Protein AF-A0A940N7S4-F1 (afdb_monomer_lite)

Sequence (343 aa):
MDQPSLMKPHPAHSGKSASLQTRTPAFDSDPTPDSLCDSPTVKKWLDVNRSGQVTHAEAVGALDIEAVRQRMAHAVCKFPTEWSKAGLEARYNWLKSPHEALTNPLSDPDFNRLMDHARDLAFWEDIHDADLPPANECWHFPPTTFIRQFRTCAWFSASEFKQFLPREVLREGPHHAVYYENVDWTVPRRSLIAAHGPSLNKMLRKYSVNSPRRVATFFGNAMQETIWLSVLHENNPNMWYYPWDGRGFLQLTHPENYLGYWDFKGIGNQISQEIRNRVLHAHAMANSHRPQAQQYNSDSVNEATPIMIQWRSHVGDHDISLDLVAPSDSAGFYWSKMGSQLR

Secondary structure (DSSP, 8-state):
------PPPPP--------------EE-----SSSS---HHHHHHH-TT--S---HHHHHHHTTSHHHHHHHTT-EEE---TT-STTHHHHHGGGGS-BTTBSSPPPHHHHHHHHHHHHHH--GGG---TTPPPGGG-EE--HHHHHHHHHHT-PPPHHHHHHHS-SEEEEE-GGG-EEEEE----HHHHHHHHHHHHHHHHHHHHTT--SHHHHHHHHHHHHHHTTTTT-SB---TTSTTTTS--BTTTTB-SHHHHHHHHHHTT-GGGS-HHHHHHHHHHHHHHHHTGGGTHHHHSHHHHT--HHHHHHHHTTSSTTTTT-SSHHHHHHHHHHHHHHTT--

Structure (mmCIF, N/CA/C/O backbone):
data_AF-A0A940N7S4-F1
#
_entry.id   AF-A0A940N7S4-F1
#
loop_
_atom_site.group_PDB
_atom_site.id
_atom_site.type_symbol
_atom_site.label_atom_id
_atom_site.label_alt_id
_atom_site.label_comp_id
_atom_site.label_asym_id
_atom_site.label_entity_id
_atom_site.label_seq_id
_atom_site.pdbx_PDB_ins_code
_atom_site.Cartn_x
_atom_site.Cartn_y
_atom_site.Cartn_z
_atom_site.occupancy
_atom_site.B_iso_or_equiv
_atom_site.auth_seq_id
_atom_site.auth_comp_id
_atom_site.auth_asym_id
_atom_site.auth_atom_id
_atom_site.pdbx_PDB_model_num
ATOM 1 N N . MET A 1 1 ? 28.334 52.273 -11.364 1.00 35.78 1 MET A N 1
ATOM 2 C CA . MET A 1 1 ? 28.743 50.940 -11.872 1.00 35.78 1 MET A CA 1
ATOM 3 C C . MET A 1 1 ? 29.029 50.134 -10.630 1.00 35.78 1 MET A C 1
ATOM 5 O O . MET A 1 1 ? 30.156 50.086 -10.159 1.00 35.78 1 MET A O 1
ATOM 9 N N . ASP A 1 2 ? 27.945 49.652 -10.037 1.00 27.34 2 ASP A N 1
ATOM 10 C CA . ASP A 1 2 ? 27.912 49.123 -8.682 1.00 27.34 2 ASP A CA 1
ATOM 11 C C . ASP A 1 2 ? 27.742 47.614 -8.747 1.00 27.34 2 ASP A C 1
ATOM 13 O O . ASP A 1 2 ? 26.816 47.099 -9.375 1.00 27.34 2 ASP A O 1
ATOM 17 N N . GLN A 1 3 ? 28.682 46.913 -8.121 1.00 25.94 3 GLN A N 1
ATOM 18 C CA . GLN A 1 3 ? 28.599 45.482 -7.882 1.00 25.94 3 GLN A CA 1
ATOM 19 C C . GLN A 1 3 ? 27.481 45.198 -6.868 1.00 25.94 3 GLN A C 1
ATOM 21 O O . GLN A 1 3 ? 27.487 45.794 -5.788 1.00 25.94 3 GLN A O 1
ATOM 26 N N . PRO A 1 4 ? 26.559 44.258 -7.133 1.00 27.81 4 PRO A N 1
ATOM 27 C CA . PRO A 1 4 ? 25.672 43.768 -6.098 1.00 27.81 4 PRO A CA 1
ATOM 28 C C . PRO A 1 4 ? 26.383 42.727 -5.222 1.00 27.81 4 PRO A C 1
ATOM 30 O O . PRO A 1 4 ? 26.841 41.680 -5.676 1.00 27.81 4 PRO A O 1
ATOM 33 N N . SER A 1 5 ? 26.435 43.083 -3.944 1.00 27.14 5 SER A N 1
ATOM 34 C CA . SER A 1 5 ? 26.762 42.310 -2.747 1.00 27.14 5 SER A CA 1
ATOM 35 C C . SER A 1 5 ? 26.303 40.841 -2.757 1.00 27.14 5 SER A C 1
ATOM 37 O O . SER A 1 5 ? 25.130 40.535 -2.974 1.00 27.14 5 SER A O 1
ATOM 39 N N . LEU A 1 6 ? 27.235 39.942 -2.417 1.00 26.59 6 LEU A N 1
ATOM 40 C CA . LEU A 1 6 ? 26.973 38.558 -2.022 1.00 26.59 6 LEU A CA 1
ATOM 41 C C . LEU A 1 6 ? 26.141 38.517 -0.728 1.00 26.59 6 LEU A C 1
ATOM 43 O O . LEU A 1 6 ? 26.655 38.742 0.371 1.00 26.59 6 LEU A O 1
ATOM 47 N N . MET A 1 7 ? 24.864 38.153 -0.849 1.00 25.08 7 MET A N 1
ATOM 48 C CA . MET A 1 7 ? 24.046 37.730 0.287 1.00 25.08 7 MET A CA 1
ATOM 49 C C . MET A 1 7 ? 24.550 36.377 0.805 1.00 25.08 7 MET A C 1
ATOM 51 O O . MET A 1 7 ? 24.525 35.367 0.102 1.00 25.08 7 MET A O 1
ATOM 55 N N . LYS A 1 8 ? 25.016 36.364 2.057 1.00 27.31 8 LYS A N 1
ATOM 56 C CA . LYS A 1 8 ? 25.333 35.143 2.805 1.00 27.31 8 LYS A CA 1
ATOM 57 C C . LYS A 1 8 ? 24.052 34.322 3.025 1.00 27.31 8 LYS A C 1
ATOM 59 O O . LYS A 1 8 ? 23.014 34.912 3.326 1.00 27.31 8 LYS A O 1
ATOM 64 N N . PRO A 1 9 ? 24.105 32.983 2.934 1.00 25.27 9 PRO A N 1
ATOM 65 C CA . PRO A 1 9 ? 22.950 32.140 3.208 1.00 25.27 9 PRO A CA 1
ATOM 66 C C . PRO A 1 9 ? 22.555 32.230 4.688 1.00 25.27 9 PRO A C 1
ATOM 68 O O . PRO A 1 9 ? 23.377 32.026 5.583 1.00 25.27 9 PRO A O 1
ATOM 71 N N . HIS A 1 10 ? 21.280 32.536 4.935 1.00 27.34 10 HIS A N 1
ATOM 72 C CA . HIS A 1 10 ? 20.652 32.387 6.245 1.00 27.34 10 HIS A CA 1
ATOM 73 C C . HIS A 1 10 ? 20.686 30.910 6.677 1.00 27.34 10 HIS A C 1
ATOM 75 O O . HIS A 1 10 ? 20.476 30.028 5.840 1.00 27.34 10 HIS A O 1
ATOM 81 N N . PRO A 1 11 ? 20.920 30.610 7.968 1.00 25.72 11 PRO A N 1
ATOM 82 C CA . PRO A 1 11 ? 20.894 29.242 8.455 1.00 25.72 11 PRO A CA 1
ATOM 83 C C . PRO A 1 11 ? 19.479 28.684 8.300 1.00 25.72 11 PRO A C 1
ATOM 85 O O . PRO A 1 11 ? 18.509 29.259 8.795 1.00 25.72 11 PRO A O 1
ATOM 88 N N . ALA A 1 12 ? 19.375 27.559 7.596 1.00 26.25 12 ALA A N 1
ATOM 89 C CA . ALA A 1 12 ? 18.154 26.782 7.513 1.00 26.25 12 ALA A CA 1
ATOM 90 C C . ALA A 1 12 ? 17.693 26.449 8.937 1.00 26.25 12 ALA A C 1
ATOM 92 O O . ALA A 1 12 ? 18.374 25.733 9.674 1.00 26.25 12 ALA A O 1
ATOM 93 N N . HIS A 1 13 ? 16.538 26.989 9.328 1.00 25.88 13 HIS A N 1
ATOM 94 C CA . HIS A 1 13 ? 15.830 26.524 10.506 1.00 25.88 13 HIS A CA 1
ATOM 95 C C . HIS A 1 13 ? 15.609 25.022 10.345 1.00 25.88 13 HIS A C 1
ATOM 97 O O . HIS A 1 13 ? 14.901 24.574 9.443 1.00 25.88 13 HIS A O 1
ATOM 103 N N . SER A 1 14 ? 16.250 24.246 11.217 1.00 27.64 14 SER A N 1
ATOM 104 C CA . SER A 1 14 ? 15.975 22.831 11.375 1.00 27.64 14 SER A CA 1
ATOM 105 C C . SER A 1 14 ? 14.518 22.697 11.801 1.00 27.64 14 SER A C 1
ATOM 107 O O . SER A 1 14 ? 14.148 22.900 12.959 1.00 27.64 14 SER A O 1
ATOM 109 N N . GLY A 1 15 ? 13.661 22.391 10.829 1.00 26.73 15 GLY A N 1
ATOM 110 C CA . GLY A 1 15 ? 12.334 21.875 11.090 1.00 26.73 15 GLY A CA 1
ATOM 111 C C . GLY A 1 15 ? 12.514 20.586 11.872 1.00 26.73 15 GLY A C 1
ATOM 112 O O . GLY A 1 15 ? 12.768 19.532 11.295 1.00 26.73 15 GLY A O 1
ATOM 113 N N . LYS A 1 16 ? 12.444 20.683 13.202 1.00 25.28 16 LYS A N 1
ATOM 114 C CA . LYS A 1 16 ? 12.247 19.532 14.070 1.00 25.28 16 LYS A CA 1
ATOM 115 C C . LYS A 1 16 ? 10.972 18.868 13.573 1.00 25.28 16 LYS A C 1
ATOM 117 O O . LYS A 1 16 ? 9.875 19.353 13.836 1.00 25.28 16 LYS A O 1
ATOM 122 N N . SER A 1 17 ? 11.131 17.783 12.824 1.00 26.08 17 SER A N 1
ATOM 123 C CA . SER A 1 17 ? 10.079 16.803 12.629 1.00 26.08 17 SER A CA 1
ATOM 124 C C . SER A 1 17 ? 9.713 16.324 14.026 1.00 26.08 17 SER A C 1
ATOM 126 O O . SER A 1 17 ? 10.405 15.491 14.610 1.00 26.08 17 SER A O 1
ATOM 128 N N . ALA A 1 18 ? 8.684 16.932 14.609 1.00 26.11 18 ALA A N 1
ATOM 129 C CA . ALA A 1 18 ? 8.059 16.427 15.807 1.00 26.11 18 ALA A CA 1
ATOM 130 C C . ALA A 1 18 ? 7.424 15.099 15.404 1.00 26.11 18 ALA A C 1
ATOM 132 O O . ALA A 1 18 ? 6.288 15.048 14.937 1.00 26.11 18 ALA A O 1
ATOM 133 N N . SER A 1 19 ? 8.179 14.009 15.549 1.00 28.06 19 SER A N 1
ATOM 134 C CA . SER A 1 19 ? 7.564 12.708 15.716 1.00 28.06 19 SER A CA 1
ATOM 135 C C . SER A 1 19 ? 6.759 12.808 17.007 1.00 28.06 19 SER A C 1
ATOM 137 O O . SER A 1 19 ? 7.282 12.597 18.102 1.00 28.06 19 SER A O 1
ATOM 139 N N . LEU A 1 20 ? 5.484 13.174 16.895 1.00 29.69 20 LEU A N 1
ATOM 140 C CA . LEU A 1 20 ? 4.497 12.829 17.901 1.00 29.69 20 LEU A CA 1
ATOM 141 C C . LEU A 1 20 ? 4.387 11.301 17.872 1.00 29.69 20 LEU A C 1
ATOM 143 O O . LEU A 1 20 ? 3.447 10.732 17.328 1.00 29.69 20 LEU A O 1
ATOM 147 N N . GLN A 1 21 ? 5.365 10.627 18.484 1.00 33.31 21 GLN A N 1
ATOM 148 C CA . GLN A 1 21 ? 5.107 9.382 19.189 1.00 33.31 21 GLN A CA 1
ATOM 149 C C . GLN A 1 21 ? 4.178 9.751 20.346 1.00 33.31 21 GLN A C 1
ATOM 151 O O . GLN A 1 21 ? 4.584 9.866 21.500 1.00 33.31 21 GLN A O 1
ATOM 156 N N . THR A 1 22 ? 2.912 10.003 20.023 1.00 38.84 22 THR A N 1
ATOM 157 C CA . THR A 1 22 ? 1.844 9.864 20.996 1.00 38.84 22 THR A CA 1
ATOM 158 C C . THR A 1 22 ? 1.824 8.379 21.312 1.00 38.84 22 THR A C 1
ATOM 160 O O . THR A 1 22 ? 1.273 7.578 20.565 1.00 38.84 22 THR A O 1
ATOM 163 N N . ARG A 1 23 ? 2.548 7.975 22.364 1.00 48.66 23 ARG A N 1
ATOM 164 C CA . ARG A 1 23 ? 2.356 6.647 22.944 1.00 48.66 23 ARG A CA 1
ATOM 165 C C . ARG A 1 23 ? 0.870 6.545 23.234 1.00 48.66 23 ARG A C 1
ATOM 167 O O . ARG A 1 23 ? 0.366 7.345 24.023 1.00 48.66 23 ARG A O 1
ATOM 174 N N . THR A 1 24 ? 0.190 5.624 22.561 1.00 57.00 24 THR A N 1
ATOM 175 C CA . THR A 1 24 ? -1.191 5.295 22.879 1.00 57.00 24 THR A CA 1
ATOM 176 C C . THR A 1 24 ? -1.223 4.917 24.360 1.00 57.00 24 THR A C 1
ATOM 178 O O . THR A 1 24 ? -0.498 4.005 24.764 1.00 57.00 24 THR A O 1
ATOM 181 N N . PRO A 1 25 ? -1.936 5.676 25.197 1.00 70.00 25 PRO A N 1
ATOM 182 C CA . PRO A 1 25 ? -1.933 5.446 26.629 1.00 70.00 25 PRO A CA 1
ATOM 183 C C . PRO A 1 25 ? -2.666 4.136 26.948 1.00 70.00 25 PRO A C 1
ATOM 185 O O . PRO A 1 25 ? -3.853 4.002 26.661 1.00 70.00 25 PRO A O 1
ATOM 188 N N . ALA A 1 26 ? -1.923 3.182 27.514 1.00 68.56 26 ALA A N 1
ATOM 189 C CA . ALA A 1 26 ? -2.403 1.868 27.921 1.00 68.56 26 ALA A CA 1
ATOM 190 C C . ALA A 1 26 ? -2.511 1.791 29.452 1.00 68.56 26 ALA A C 1
ATOM 192 O O . ALA A 1 26 ? -1.585 2.198 30.159 1.00 68.56 26 ALA A O 1
ATOM 193 N N . PHE A 1 27 ? -3.631 1.280 29.953 1.00 77.50 27 PHE A N 1
ATOM 194 C CA . PHE A 1 27 ? -3.966 1.216 31.371 1.00 77.50 27 PHE A CA 1
ATOM 195 C C . PHE A 1 27 ? -4.216 -0.217 31.828 1.00 77.50 27 PHE A C 1
ATOM 197 O O . PHE A 1 27 ? -5.152 -0.858 31.364 1.00 77.50 27 PHE A O 1
ATOM 204 N N . ASP A 1 28 ? -3.396 -0.670 32.775 1.00 76.62 28 ASP A N 1
ATOM 205 C CA . ASP A 1 28 ? -3.491 -1.967 33.466 1.00 76.62 28 ASP A CA 1
ATOM 206 C C . ASP A 1 28 ? -3.691 -1.748 34.977 1.00 76.62 28 ASP A C 1
ATOM 208 O O . ASP A 1 28 ? -3.021 -2.324 35.824 1.00 76.62 28 ASP A O 1
ATOM 212 N N . SER A 1 29 ? -4.497 -0.746 35.323 1.00 70.50 29 SER A N 1
ATOM 213 C CA . SER A 1 29 ? -4.672 -0.286 36.705 1.00 70.50 29 SER A CA 1
ATOM 214 C C . SER A 1 29 ? -6.121 -0.306 37.155 1.00 70.50 29 SER A C 1
ATOM 216 O O . SER A 1 29 ? -6.447 0.360 38.134 1.00 70.50 29 SER A O 1
ATOM 218 N N . ASP A 1 30 ? -6.977 -1.028 36.432 1.00 74.75 30 ASP A N 1
ATOM 219 C CA . ASP A 1 30 ? -8.330 -1.311 36.885 1.00 74.75 30 ASP A CA 1
ATOM 220 C C . ASP A 1 30 ? -8.268 -2.343 38.030 1.00 74.75 30 ASP A C 1
ATOM 222 O O . ASP A 1 30 ? -7.794 -3.461 37.810 1.00 74.75 30 ASP A O 1
ATOM 226 N N . PRO A 1 31 ? -8.645 -1.978 39.269 1.00 72.31 31 PRO A N 1
ATOM 227 C CA . PRO A 1 31 ? -8.567 -2.884 40.404 1.00 72.31 31 PRO A CA 1
ATOM 228 C C . PRO A 1 31 ? -9.788 -3.808 40.520 1.00 72.31 31 PRO A C 1
ATOM 230 O O . PRO A 1 31 ? -9.763 -4.711 41.360 1.00 72.31 31 PRO A O 1
ATOM 233 N N . THR A 1 32 ? -10.857 -3.584 39.745 1.00 80.25 32 THR A N 1
ATOM 234 C CA . THR A 1 32 ? -12.136 -4.282 39.909 1.00 80.25 32 THR A CA 1
ATOM 235 C C . THR A 1 32 ? -12.436 -5.238 38.749 1.00 80.25 32 THR A C 1
ATOM 237 O O . THR A 1 32 ? -12.075 -4.998 37.599 1.00 80.25 32 THR A O 1
ATOM 240 N N . PRO A 1 33 ? -13.118 -6.366 39.021 1.00 81.25 33 PRO A N 1
ATOM 241 C CA . PRO A 1 33 ? -13.571 -7.283 37.981 1.00 81.25 33 PRO A CA 1
ATOM 242 C C . PRO A 1 33 ? -14.942 -6.893 37.395 1.00 81.25 33 PRO A C 1
ATOM 244 O O . PRO A 1 33 ? -15.546 -7.719 36.719 1.00 81.25 33 PRO A O 1
ATOM 247 N N . ASP A 1 34 ? -15.450 -5.688 37.674 1.00 85.50 34 ASP A N 1
ATOM 248 C CA . ASP A 1 34 ? -16.818 -5.230 37.366 1.00 85.50 34 ASP A CA 1
ATOM 249 C C . ASP A 1 34 ? -16.996 -4.675 35.936 1.00 85.50 34 ASP A C 1
ATOM 251 O O . ASP A 1 34 ? -18.076 -4.222 35.557 1.00 85.50 34 ASP A O 1
ATOM 255 N N . SER A 1 35 ? -15.933 -4.720 35.127 1.00 82.38 35 SER A N 1
ATOM 256 C CA . SER A 1 35 ? -15.901 -4.218 33.746 1.00 82.38 35 SER A CA 1
ATOM 257 C C . SER A 1 35 ? -16.285 -2.736 33.596 1.00 82.38 35 SER A C 1
ATOM 259 O O . SER A 1 35 ? -16.629 -2.306 32.494 1.00 82.38 35 SER A O 1
ATOM 261 N N . LEU A 1 36 ? -16.191 -1.933 34.664 1.00 82.00 36 LEU A N 1
ATOM 262 C CA . LEU A 1 36 ? -16.460 -0.491 34.617 1.00 82.00 36 LEU A CA 1
ATOM 263 C C . LEU A 1 36 ? -15.251 0.350 34.176 1.00 82.00 36 LEU A C 1
ATOM 265 O O . LEU A 1 36 ? -15.397 1.552 33.951 1.00 82.00 36 LEU A O 1
ATOM 269 N N . CYS A 1 37 ? -14.083 -0.271 33.963 1.00 80.69 37 CYS A N 1
ATOM 270 C CA . CYS A 1 37 ? -12.838 0.409 33.605 1.00 80.69 37 CYS A CA 1
ATOM 271 C C . CYS A 1 37 ? -12.457 1.464 34.655 1.00 80.69 37 CYS A C 1
ATOM 273 O O . CYS A 1 37 ? -12.389 2.671 34.392 1.00 80.69 37 CYS A O 1
ATOM 275 N N . ASP A 1 38 ? -12.127 0.996 35.852 1.00 81.25 38 ASP A N 1
ATOM 276 C CA . ASP A 1 38 ? -11.963 1.828 37.041 1.00 81.25 38 ASP A CA 1
ATOM 277 C C . ASP A 1 38 ? -10.551 2.429 37.203 1.00 81.25 38 ASP A C 1
ATOM 279 O O . ASP A 1 38 ? -10.133 2.860 38.283 1.00 81.25 38 ASP A O 1
ATOM 283 N N . SER A 1 39 ? -9.812 2.526 36.091 1.00 86.88 39 SER A N 1
ATOM 284 C CA . SER A 1 39 ? -8.440 3.032 36.061 1.00 86.88 39 SER A CA 1
ATOM 285 C C . SER A 1 39 ? -8.327 4.449 36.655 1.00 86.88 39 SER A C 1
ATOM 287 O O . SER A 1 39 ? -8.929 5.397 36.130 1.00 86.88 39 SER A O 1
ATOM 289 N N . PRO A 1 40 ? -7.442 4.670 37.651 1.00 86.62 40 PRO A N 1
ATOM 290 C CA . PRO A 1 40 ? -7.209 5.992 38.236 1.00 86.62 40 PRO A CA 1
ATOM 291 C C . PRO A 1 40 ? -6.769 7.049 37.219 1.00 86.62 40 PRO A C 1
ATOM 293 O O . PRO A 1 40 ? -7.027 8.240 37.392 1.00 86.62 40 PRO A O 1
ATOM 296 N N . THR A 1 41 ? -6.096 6.631 36.141 1.00 87.69 41 THR A N 1
ATOM 297 C CA . THR A 1 41 ? -5.649 7.574 35.108 1.00 87.69 41 THR A CA 1
ATOM 298 C C . THR A 1 41 ? -6.807 8.039 34.237 1.00 87.69 41 THR A C 1
ATOM 300 O O . THR A 1 41 ? -6.884 9.230 33.937 1.00 87.69 41 THR A O 1
ATOM 303 N N . VAL A 1 42 ? -7.716 7.127 33.876 1.00 89.25 42 VAL A N 1
ATOM 304 C CA . VAL A 1 42 ? -8.942 7.461 33.142 1.00 89.25 42 VAL A CA 1
ATOM 305 C C . VAL A 1 42 ? -9.818 8.376 33.994 1.00 89.25 42 VAL A C 1
ATOM 307 O O . VAL A 1 42 ? -10.190 9.452 33.530 1.00 89.25 42 VAL A O 1
ATOM 310 N N . LYS A 1 43 ? -10.029 8.038 35.275 1.00 89.06 43 LYS A N 1
ATOM 311 C CA . LYS A 1 43 ? -10.758 8.899 36.224 1.00 89.06 43 LYS A CA 1
ATOM 312 C C . LYS A 1 43 ? -10.139 10.296 36.306 1.00 89.06 43 LYS A C 1
ATOM 314 O O . LYS A 1 43 ? -10.835 11.288 36.144 1.00 89.06 43 LYS A O 1
ATOM 319 N N . LYS A 1 44 ? -8.811 10.411 36.406 1.00 90.31 44 LYS A N 1
ATOM 320 C CA . LYS A 1 44 ? -8.122 11.716 36.405 1.00 90.31 44 LYS A CA 1
ATOM 321 C C . LYS A 1 44 ? -8.334 12.537 35.125 1.00 90.31 44 LYS A C 1
ATOM 323 O O . LYS A 1 44 ? -8.220 13.758 35.164 1.00 90.31 44 LYS A O 1
ATOM 328 N N . TRP A 1 45 ? -8.566 11.906 33.976 1.00 91.69 45 TRP A N 1
ATOM 329 C CA . TRP A 1 45 ? -8.868 12.641 32.743 1.00 91.69 45 TRP A CA 1
ATOM 330 C C . TRP A 1 45 ? -10.296 13.170 32.702 1.00 91.69 45 TRP A C 1
ATOM 332 O O . TRP A 1 45 ? -10.532 14.187 32.054 1.00 91.69 45 TRP A O 1
ATOM 342 N N . LEU A 1 46 ? -11.210 12.481 33.380 1.00 91.56 46 LEU A N 1
ATOM 343 C CA . LEU A 1 46 ? -12.613 12.856 33.513 1.00 91.56 46 LEU A CA 1
ATOM 344 C C . LEU A 1 46 ? -12.839 13.850 34.671 1.00 91.56 46 LEU A C 1
ATOM 346 O O . LEU A 1 46 ? -13.817 14.589 34.654 1.00 91.56 46 LEU A O 1
ATOM 350 N N . ASP A 1 47 ? -11.906 13.934 35.625 1.00 91.56 47 ASP A N 1
ATOM 351 C CA . ASP A 1 47 ? -11.897 14.899 36.734 1.00 91.56 47 ASP A CA 1
ATOM 352 C C . ASP A 1 47 ? -11.521 16.322 36.271 1.00 91.56 47 ASP A C 1
ATOM 354 O O . ASP A 1 47 ? -10.427 16.841 36.519 1.00 91.56 47 ASP A O 1
ATOM 358 N N . VAL A 1 48 ? -12.433 16.964 35.541 1.00 89.44 48 VAL A N 1
ATOM 359 C CA . VAL A 1 48 ? -12.228 18.311 34.984 1.00 89.44 48 VAL A CA 1
ATOM 360 C C . VAL A 1 48 ? -12.139 19.369 36.090 1.00 89.44 48 VAL A C 1
ATOM 362 O O . VAL A 1 48 ? -11.366 20.324 35.966 1.00 89.44 48 VAL A O 1
ATOM 365 N N . ASN A 1 49 ? -12.905 19.203 37.175 1.00 88.00 49 ASN A N 1
ATOM 366 C CA . ASN A 1 49 ? -12.953 20.145 38.297 1.00 88.00 49 ASN A CA 1
ATOM 367 C C . ASN A 1 49 ? -11.832 19.929 39.332 1.00 88.00 49 ASN A C 1
ATOM 369 O O . ASN A 1 49 ? -11.636 20.790 40.190 1.00 88.00 49 ASN A O 1
ATOM 373 N N . ARG A 1 50 ? -11.045 18.850 39.199 1.00 87.62 50 ARG A N 1
ATOM 374 C CA . ARG A 1 50 ? -9.930 18.473 40.084 1.00 87.62 50 ARG A CA 1
ATOM 375 C C . ARG A 1 50 ? -10.365 18.235 41.526 1.00 87.62 50 ARG A C 1
ATOM 377 O O . ARG A 1 50 ? -9.609 18.530 42.455 1.00 87.62 50 ARG A O 1
ATOM 384 N N . SER A 1 51 ? -11.580 17.736 41.713 1.00 87.56 51 SER A N 1
ATOM 385 C CA . SER A 1 51 ? -12.111 17.423 43.038 1.00 87.56 51 SER A CA 1
ATOM 386 C C . SER A 1 51 ? -11.514 16.134 43.615 1.00 87.56 51 SER A C 1
ATOM 388 O O . SER A 1 51 ? -11.592 15.909 44.823 1.00 87.56 51 SER A O 1
ATOM 390 N N . GLY A 1 52 ? -10.884 15.300 42.779 1.00 84.44 52 GLY A N 1
ATOM 391 C CA . GLY A 1 52 ? -10.378 13.982 43.157 1.00 84.44 52 GLY A CA 1
ATOM 392 C C . GLY A 1 52 ? -11.453 12.891 43.172 1.00 84.44 52 GLY A C 1
ATOM 393 O O . GLY A 1 52 ? -11.125 11.735 43.439 1.00 84.44 52 GLY A O 1
ATOM 394 N N . GLN A 1 53 ? -12.708 13.231 42.867 1.00 84.19 53 GLN A N 1
ATOM 395 C CA . GLN A 1 53 ? -13.805 12.293 42.646 1.00 84.19 53 GLN A CA 1
ATOM 396 C C . GLN A 1 53 ? -14.459 12.594 41.298 1.00 84.19 53 GLN A C 1
ATOM 398 O O . GLN A 1 53 ? -14.511 13.740 40.869 1.00 84.19 53 GLN A O 1
ATOM 403 N N . VAL A 1 54 ? -14.920 11.556 40.606 1.00 86.19 54 VAL A N 1
ATOM 404 C CA . VAL A 1 54 ? -15.631 11.711 39.335 1.00 86.19 54 VAL A CA 1
ATOM 405 C C . VAL A 1 54 ? -16.911 10.926 39.435 1.00 86.19 54 VAL A C 1
ATOM 407 O O . VAL A 1 54 ? -16.869 9.700 39.501 1.00 86.19 54 VAL A O 1
ATOM 410 N N . THR A 1 55 ? -18.022 11.645 39.452 1.00 87.56 55 THR A N 1
ATOM 411 C CA . THR A 1 55 ? -19.346 11.046 39.345 1.00 87.56 55 THR A CA 1
ATOM 412 C C . THR A 1 55 ? -19.670 10.685 37.899 1.00 87.56 55 THR A C 1
ATOM 414 O O . THR A 1 55 ? -19.125 11.274 36.961 1.00 87.56 55 THR A O 1
ATOM 417 N N . HIS A 1 56 ? -20.631 9.788 37.686 1.00 85.94 56 HIS A N 1
ATOM 418 C CA . HIS A 1 56 ? -21.096 9.444 36.338 1.00 85.94 56 HIS A CA 1
ATOM 419 C C . HIS A 1 56 ? -21.529 10.681 35.526 1.00 85.94 56 HIS A C 1
ATOM 421 O O . HIS A 1 56 ? -21.171 10.820 34.357 1.00 85.94 56 HIS A O 1
ATOM 427 N N . ALA A 1 57 ? -22.253 11.618 36.147 1.00 87.62 57 ALA A N 1
ATOM 428 C CA . ALA A 1 57 ? -22.692 12.848 35.487 1.00 87.62 57 ALA A CA 1
ATOM 429 C C . ALA A 1 57 ? -21.512 13.757 35.095 1.00 87.62 57 ALA A C 1
ATOM 431 O O . ALA A 1 57 ? -21.512 14.330 34.004 1.00 87.62 57 ALA A O 1
ATOM 432 N N . GLU A 1 58 ? -20.491 13.863 35.950 1.00 89.31 58 GLU A N 1
ATOM 433 C CA . GLU A 1 58 ? -19.260 14.596 35.632 1.00 89.31 58 GLU A CA 1
ATOM 434 C C . GLU A 1 58 ? -18.474 13.916 34.514 1.00 89.31 58 GLU A C 1
ATOM 436 O O . GLU A 1 58 ? -18.014 14.601 33.605 1.00 89.31 58 GLU A O 1
ATOM 441 N N . ALA A 1 59 ? -18.366 12.583 34.531 1.00 89.81 59 ALA A N 1
ATOM 442 C CA . ALA A 1 59 ? -17.727 11.823 33.463 1.00 89.81 59 ALA A CA 1
ATOM 443 C C . ALA A 1 59 ? -18.419 12.062 32.114 1.00 89.81 59 ALA A C 1
ATOM 445 O O . ALA A 1 59 ? -17.743 12.342 31.125 1.00 89.81 59 ALA A O 1
ATOM 446 N N . VAL A 1 60 ? -19.756 12.016 32.076 1.00 89.75 60 VAL A N 1
ATOM 447 C CA . VAL A 1 60 ? -20.541 12.318 30.869 1.00 89.75 60 VAL A CA 1
ATOM 448 C C . VAL A 1 60 ? -20.303 13.759 30.411 1.00 89.75 60 VAL A C 1
ATOM 450 O O . VAL A 1 60 ? -19.969 13.972 29.248 1.00 89.75 60 VAL A O 1
ATOM 453 N N . GLY A 1 61 ? -20.383 14.740 31.315 1.00 92.56 61 GLY A N 1
ATOM 454 C CA . GLY A 1 61 ? -20.125 16.145 30.981 1.00 92.56 61 GLY A CA 1
ATOM 455 C C . GLY A 1 61 ? -18.684 16.411 30.522 1.00 92.56 61 GLY A C 1
ATOM 456 O O . GLY A 1 61 ? -18.447 17.241 29.646 1.00 92.56 61 GLY A O 1
ATOM 457 N N . ALA A 1 62 ? -17.702 15.678 31.050 1.00 93.06 62 ALA A N 1
ATOM 458 C CA . ALA A 1 62 ? -16.311 15.778 30.619 1.00 93.06 62 ALA A CA 1
ATOM 459 C C . ALA A 1 62 ? -16.123 15.325 29.161 1.00 93.06 62 ALA A C 1
ATOM 461 O O . ALA A 1 62 ? -15.272 15.876 28.463 1.00 93.06 62 ALA A O 1
ATOM 462 N N . LEU A 1 63 ? -16.926 14.373 28.668 1.00 91.75 63 LEU A N 1
ATOM 463 C CA . LEU A 1 63 ? -16.868 13.902 27.276 1.00 91.75 63 LEU A CA 1
ATOM 464 C C . LEU A 1 63 ? -17.359 14.943 26.250 1.00 91.75 63 LEU A C 1
ATOM 466 O O . LEU A 1 63 ? -17.023 14.825 25.064 1.00 91.75 63 LEU A O 1
ATOM 470 N N . ASP A 1 64 ? -18.067 15.991 26.684 1.00 93.94 64 ASP A N 1
ATOM 471 C CA . ASP A 1 64 ? -18.411 17.139 25.832 1.00 93.94 64 ASP A CA 1
ATOM 472 C C . ASP A 1 64 ? -17.202 18.051 25.561 1.00 93.94 64 ASP A C 1
ATOM 474 O O . ASP A 1 64 ? -17.180 18.809 24.584 1.00 93.94 64 ASP A O 1
ATOM 478 N N . ILE A 1 65 ? -16.145 17.947 26.372 1.00 94.75 65 ILE A N 1
ATOM 479 C CA . ILE A 1 65 ? -14.905 18.698 26.186 1.00 94.75 65 ILE A CA 1
ATOM 480 C C . ILE A 1 65 ? -14.053 18.009 25.118 1.00 94.75 65 ILE A C 1
ATOM 482 O O . ILE A 1 65 ? -13.549 16.903 25.314 1.00 94.75 65 ILE A O 1
ATOM 486 N N . GLU A 1 66 ? -13.802 18.703 24.002 1.00 93.19 66 GLU A N 1
ATOM 487 C CA . GLU A 1 66 ? -13.037 18.167 22.862 1.00 93.19 66 GLU A CA 1
ATOM 488 C C . GLU A 1 66 ? -11.699 17.543 23.283 1.00 93.19 66 GLU A C 1
ATOM 490 O O . GLU A 1 66 ? -11.375 16.436 22.866 1.00 93.19 66 GLU A O 1
ATOM 495 N N . ALA A 1 67 ? -10.926 18.216 24.140 1.00 91.06 67 ALA A N 1
ATOM 496 C CA . ALA A 1 67 ? -9.623 17.716 24.573 1.00 91.06 67 ALA A CA 1
ATOM 497 C C . ALA A 1 67 ? -9.718 16.389 25.350 1.00 91.06 67 ALA A C 1
ATOM 499 O O . ALA A 1 67 ? -8.868 15.514 25.174 1.00 91.06 67 ALA A O 1
ATOM 500 N N . VAL A 1 68 ? -10.753 16.225 26.183 1.00 92.69 68 VAL A N 1
ATOM 501 C CA . VAL A 1 68 ? -11.009 14.979 26.921 1.00 92.69 68 VAL A CA 1
ATOM 502 C C . VAL A 1 68 ? -11.446 13.896 25.944 1.00 92.69 68 VAL A C 1
ATOM 504 O O . VAL A 1 68 ? -10.863 12.815 25.940 1.00 92.69 68 VAL A O 1
ATOM 507 N N . ARG A 1 69 ? -12.385 14.205 25.042 1.00 91.31 69 ARG A N 1
ATOM 508 C CA . ARG A 1 69 ? -12.846 13.273 24.007 1.00 91.31 69 ARG A CA 1
ATOM 509 C C . ARG A 1 69 ? -11.708 12.766 23.124 1.00 91.31 69 ARG A C 1
ATOM 511 O O . ARG A 1 69 ? -11.604 11.561 22.920 1.00 91.31 69 ARG A O 1
ATOM 518 N N . GLN A 1 70 ? -10.840 13.650 22.628 1.00 89.88 70 GLN A N 1
ATOM 519 C CA . GLN A 1 70 ? -9.673 13.259 21.824 1.00 89.88 70 GLN A CA 1
ATOM 520 C C . GLN A 1 70 ? -8.753 12.316 22.596 1.00 89.88 70 GLN A C 1
ATOM 522 O O . GLN A 1 70 ? -8.258 11.336 22.049 1.00 89.88 70 GLN A O 1
ATOM 527 N N . ARG A 1 71 ? -8.550 12.581 23.888 1.00 89.81 71 ARG A N 1
ATOM 528 C CA . ARG A 1 71 ? -7.706 11.741 24.733 1.00 89.81 71 ARG A CA 1
ATOM 529 C C . ARG A 1 71 ? -8.328 10.366 24.986 1.00 89.81 71 ARG A C 1
ATOM 531 O O . ARG A 1 71 ? -7.647 9.357 24.821 1.00 89.81 71 ARG A O 1
ATOM 538 N N . MET A 1 72 ? -9.618 10.331 25.323 1.00 90.00 72 MET A N 1
ATOM 539 C CA . MET A 1 72 ? -10.388 9.103 25.544 1.00 90.00 72 MET A CA 1
ATOM 540 C C . MET A 1 72 ? -10.473 8.247 24.283 1.00 90.00 72 MET A C 1
ATOM 542 O O . MET A 1 72 ? -10.362 7.031 24.365 1.00 90.00 72 MET A O 1
ATOM 546 N N . ALA A 1 73 ? -10.571 8.867 23.105 1.00 89.88 73 ALA A N 1
ATOM 547 C CA . ALA A 1 73 ? -10.607 8.169 21.822 1.00 89.88 73 ALA A CA 1
ATOM 548 C C . ALA A 1 73 ? -9.311 7.391 21.502 1.00 89.88 73 ALA A C 1
ATOM 550 O O . ALA A 1 73 ? -9.281 6.629 20.537 1.00 89.88 73 ALA A O 1
ATOM 551 N N . HIS A 1 74 ? -8.246 7.589 22.286 1.00 89.06 74 HIS A N 1
ATOM 552 C CA . HIS A 1 74 ? -6.962 6.895 22.186 1.00 89.06 74 HIS A CA 1
ATOM 553 C C . HIS A 1 74 ? -6.662 6.038 23.432 1.00 89.06 74 HIS A C 1
ATOM 555 O O . HIS A 1 74 ? -5.550 5.529 23.555 1.00 89.06 74 HIS A O 1
ATOM 561 N N . ALA A 1 75 ? -7.602 5.903 24.373 1.00 90.38 75 ALA A N 1
ATOM 562 C CA . ALA A 1 75 ? -7.410 5.095 25.572 1.00 90.38 75 ALA A CA 1
ATOM 563 C C . ALA A 1 75 ? -7.412 3.600 25.231 1.00 90.38 75 ALA A C 1
ATOM 565 O O . ALA A 1 75 ? -8.247 3.134 24.456 1.00 90.38 75 ALA A O 1
ATOM 566 N N . VAL A 1 76 ? -6.485 2.858 25.832 1.00 90.75 76 VAL A N 1
ATOM 567 C CA . VAL A 1 76 ? -6.444 1.397 25.771 1.00 90.75 76 VAL A CA 1
ATOM 568 C C . VAL A 1 76 ? -6.494 0.886 27.205 1.00 90.75 76 VAL A C 1
ATOM 570 O O . VAL A 1 76 ? -5.617 1.215 27.999 1.00 90.75 76 VAL A O 1
ATOM 573 N N . CYS A 1 77 ? -7.521 0.127 27.563 1.00 89.31 77 CYS A N 1
ATOM 574 C CA . CYS A 1 77 ? -7.785 -0.271 28.945 1.00 89.31 77 CYS A CA 1
ATOM 575 C C . CYS A 1 77 ? -7.851 -1.790 29.053 1.00 89.31 77 CYS A C 1
ATOM 577 O O . CYS A 1 77 ? -8.509 -2.432 28.238 1.00 89.31 77 CYS A O 1
ATOM 579 N N . LYS A 1 78 ? -7.183 -2.363 30.052 1.00 89.06 78 LYS A N 1
ATOM 580 C CA . LYS A 1 78 ? -7.265 -3.788 30.361 1.00 89.06 78 LYS A CA 1
ATOM 581 C C . LYS A 1 78 ? -8.358 -4.016 31.399 1.00 89.06 78 LYS A C 1
ATOM 583 O O . LYS A 1 78 ? -8.289 -3.437 32.478 1.00 89.06 78 LYS A O 1
ATOM 588 N N . PHE A 1 79 ? -9.349 -4.833 31.061 1.00 87.62 79 PHE A N 1
ATOM 589 C CA . PHE A 1 79 ? -10.403 -5.275 31.978 1.00 87.62 79 PHE A CA 1
ATOM 590 C C . PHE A 1 79 ? -11.079 -6.546 31.431 1.00 87.62 79 PHE A C 1
ATOM 592 O O . PHE A 1 79 ? -10.910 -6.870 30.247 1.00 87.62 79 PHE A O 1
ATOM 599 N N . PRO A 1 80 ? -11.832 -7.297 32.258 1.00 90.44 80 PRO A N 1
ATOM 600 C CA . PRO A 1 80 ? -12.439 -8.551 31.828 1.00 90.44 80 PRO A CA 1
ATOM 601 C C . PRO A 1 80 ? -13.343 -8.402 30.599 1.00 90.44 80 PRO A C 1
ATOM 603 O O . PRO A 1 80 ? -14.165 -7.488 30.525 1.00 90.44 80 PRO A O 1
ATOM 606 N N . THR A 1 81 ? -13.200 -9.318 29.640 1.00 90.81 81 THR A N 1
ATOM 607 C CA . THR A 1 81 ? -14.033 -9.368 28.431 1.00 90.81 81 THR A CA 1
ATOM 608 C C . THR A 1 81 ? -15.477 -9.753 28.751 1.00 90.81 81 THR A C 1
ATOM 610 O O . THR A 1 81 ? -15.736 -10.655 29.552 1.00 90.81 81 THR A O 1
ATOM 613 N N . GLU A 1 82 ? -16.430 -9.091 28.094 1.00 91.44 82 GLU A N 1
ATOM 614 C CA . GLU A 1 82 ? -17.864 -9.392 28.209 1.00 91.44 82 GLU A CA 1
ATOM 615 C C . GLU A 1 82 ? -18.230 -10.758 27.608 1.00 91.44 82 GLU A C 1
ATOM 617 O O . GLU A 1 82 ? -19.219 -11.368 28.004 1.00 91.44 82 GLU A O 1
ATOM 622 N N . TRP A 1 83 ? -17.383 -11.282 26.719 1.00 94.38 83 TRP A N 1
ATOM 623 C CA . TRP A 1 83 ? -17.618 -12.514 25.963 1.00 94.38 83 TRP A CA 1
ATOM 624 C C . TRP A 1 83 ? -17.258 -13.802 26.717 1.00 94.38 83 TRP A C 1
ATOM 626 O O . TRP A 1 83 ? -17.332 -14.881 26.132 1.00 94.38 83 TRP A O 1
ATOM 636 N N . SER A 1 84 ? -16.840 -13.715 27.984 1.00 94.12 84 SER A N 1
ATOM 637 C CA . SER A 1 84 ? -16.474 -14.871 28.817 1.00 94.12 84 SER A CA 1
ATOM 638 C C . SER A 1 84 ? -17.668 -15.395 29.612 1.00 94.12 84 SER A C 1
ATOM 640 O O . SER A 1 84 ? -18.408 -14.626 30.222 1.00 94.12 84 SER A O 1
ATOM 642 N N . LYS A 1 85 ? -17.849 -16.717 29.660 1.00 93.31 85 LYS A N 1
ATOM 643 C CA . LYS A 1 85 ? -18.867 -17.363 30.507 1.00 93.31 85 LYS A CA 1
ATOM 644 C C . LYS A 1 85 ? -18.490 -17.263 31.987 1.00 93.31 85 LYS A C 1
ATOM 646 O O . LYS A 1 85 ? -19.361 -17.161 32.852 1.00 93.31 85 LYS A O 1
ATOM 651 N N . ALA A 1 86 ? -17.193 -17.283 32.293 1.00 90.00 86 ALA A N 1
ATOM 652 C CA . ALA A 1 86 ? -16.687 -17.150 33.652 1.00 90.00 86 ALA A CA 1
ATOM 653 C C . ALA A 1 86 ? -16.823 -15.710 34.180 1.00 90.00 86 ALA A C 1
ATOM 655 O O . ALA A 1 86 ? -16.667 -14.736 33.446 1.00 90.00 86 ALA A O 1
ATOM 656 N N . GLY A 1 87 ? -17.090 -15.560 35.481 1.00 89.50 87 GLY A N 1
ATOM 657 C CA . GLY A 1 87 ? -17.055 -14.259 36.163 1.00 89.50 87 GLY A CA 1
ATOM 658 C C . GLY A 1 87 ? -18.184 -13.280 35.812 1.00 89.50 87 GLY A C 1
ATOM 659 O O . GLY A 1 87 ? -18.067 -12.108 36.153 1.00 89.50 87 GLY A O 1
ATOM 660 N N . LEU A 1 88 ? -19.269 -13.734 35.166 1.00 91.25 88 LEU A N 1
ATOM 661 C CA . LEU A 1 88 ? -20.422 -12.891 34.806 1.00 91.25 88 LEU A CA 1
ATOM 662 C C . LEU A 1 88 ? -20.997 -12.128 36.007 1.00 91.25 88 LEU A C 1
ATOM 664 O O . LEU A 1 88 ? -21.176 -10.916 35.942 1.00 91.25 88 LEU A O 1
ATOM 668 N N . GLU A 1 89 ? -21.222 -12.814 37.127 1.00 89.88 89 GLU A N 1
ATOM 669 C CA . GLU A 1 89 ? -21.735 -12.165 38.338 1.00 89.88 89 GLU A CA 1
ATOM 670 C C . GLU A 1 89 ? -20.756 -11.126 38.892 1.00 89.88 89 GLU A C 1
ATOM 672 O O . GLU A 1 89 ? -21.178 -10.047 39.288 1.00 89.88 89 GLU A O 1
ATOM 677 N N . ALA A 1 90 ? -19.447 -11.398 38.873 1.00 90.62 90 ALA A N 1
ATOM 678 C CA . ALA A 1 90 ? -18.445 -10.429 39.319 1.00 90.62 90 ALA A CA 1
ATOM 679 C C . ALA A 1 90 ? -18.450 -9.160 38.450 1.00 90.62 90 ALA A C 1
ATOM 681 O O . ALA A 1 90 ? -18.315 -8.065 38.990 1.00 90.62 90 ALA A O 1
ATOM 682 N N . ARG A 1 91 ? -18.679 -9.310 37.136 1.00 90.94 91 ARG A N 1
ATOM 683 C CA . ARG A 1 91 ? -18.821 -8.192 36.194 1.00 90.94 91 ARG A CA 1
ATOM 684 C C . ARG A 1 91 ? -20.080 -7.369 36.436 1.00 90.94 91 ARG A C 1
ATOM 686 O O . ARG A 1 91 ? -20.034 -6.149 36.420 1.00 90.94 91 ARG A O 1
ATOM 693 N N . TYR A 1 92 ? -21.215 -8.026 36.653 1.00 92.69 92 TYR A N 1
ATOM 694 C CA . TYR A 1 92 ? -22.513 -7.356 36.556 1.00 92.69 92 TYR A CA 1
ATOM 695 C C . TYR A 1 92 ? -23.246 -7.167 37.889 1.00 92.69 92 TYR A C 1
ATOM 697 O O . TYR A 1 92 ? -24.250 -6.460 37.916 1.00 92.69 92 TYR A O 1
ATOM 705 N N . ASN A 1 93 ? -22.770 -7.726 39.008 1.00 92.50 93 ASN A N 1
ATOM 706 C CA . ASN A 1 93 ? -23.468 -7.649 40.303 1.00 92.50 93 ASN A CA 1
ATOM 707 C C . ASN A 1 93 ? -23.730 -6.220 40.792 1.00 92.50 93 ASN A C 1
ATOM 709 O O . ASN A 1 93 ? -24.682 -6.005 41.545 1.00 92.50 93 ASN A O 1
ATOM 713 N N . TRP A 1 94 ? -22.939 -5.238 40.355 1.00 91.00 94 TRP A N 1
ATOM 714 C CA . TRP A 1 94 ? -23.180 -3.832 40.681 1.00 91.00 94 TRP A CA 1
ATOM 715 C C . TRP A 1 94 ? -24.557 -3.343 40.195 1.00 91.00 94 TRP A C 1
ATOM 717 O O . TRP A 1 94 ? -25.136 -2.462 40.822 1.00 91.00 94 TRP A O 1
ATOM 727 N N . LEU A 1 95 ? -25.147 -3.973 39.168 1.00 93.50 95 LEU A N 1
ATOM 728 C CA . LEU A 1 95 ? -26.490 -3.663 38.659 1.00 93.50 95 LEU A CA 1
ATOM 729 C C . LEU A 1 95 ? -27.619 -3.983 39.653 1.00 93.50 95 LEU A C 1
ATOM 731 O O . LEU A 1 95 ? -28.746 -3.524 39.473 1.00 93.50 95 LEU A O 1
ATOM 735 N N . LYS A 1 96 ? -27.345 -4.788 40.687 1.00 93.06 96 LYS A N 1
ATOM 736 C CA . LYS A 1 96 ? -28.321 -5.168 41.721 1.00 93.06 96 LYS A CA 1
ATOM 737 C C . LYS A 1 96 ? -28.429 -4.149 42.855 1.00 93.06 96 LYS A C 1
ATOM 739 O O . LYS A 1 96 ? -29.323 -4.260 43.690 1.00 93.06 96 LYS A O 1
ATOM 744 N N . SER A 1 97 ? -27.517 -3.182 42.915 1.00 89.62 97 SER A N 1
ATOM 745 C CA . SER A 1 97 ? -27.486 -2.138 43.943 1.00 89.62 97 SER A CA 1
ATOM 746 C C . SER A 1 97 ? -27.587 -0.754 43.306 1.00 89.62 97 SER A C 1
ATOM 748 O O . SER A 1 97 ? -27.265 -0.605 42.128 1.00 89.62 97 SER A O 1
ATOM 750 N N . PRO A 1 98 ? -28.031 0.276 44.051 1.00 86.75 98 PRO A N 1
ATOM 751 C CA . PRO A 1 98 ? -27.974 1.644 43.557 1.00 86.75 98 PRO A CA 1
ATOM 752 C C . PRO A 1 98 ? -26.545 1.995 43.146 1.00 86.75 98 PRO A C 1
ATOM 754 O O . PRO A 1 98 ? -25.609 1.825 43.928 1.00 86.75 98 PRO A O 1
ATOM 757 N N . HIS A 1 99 ? -26.394 2.489 41.924 1.00 86.00 99 HIS A N 1
ATOM 758 C CA . HIS A 1 99 ? -25.120 2.929 41.374 1.00 86.00 99 HIS A CA 1
ATOM 759 C C . HIS A 1 99 ? -25.312 4.307 40.744 1.00 86.00 99 HIS A C 1
ATOM 761 O O . HIS A 1 99 ? -26.392 4.633 40.258 1.00 86.00 99 HIS A O 1
ATOM 767 N N . GLU A 1 100 ? -24.275 5.134 40.711 1.00 81.12 100 GLU A N 1
ATOM 768 C CA . GLU A 1 100 ? -24.377 6.486 40.145 1.00 81.12 100 GLU A CA 1
ATOM 769 C C . GLU A 1 100 ? -24.809 6.510 38.667 1.00 81.12 100 GLU A C 1
ATOM 771 O O . GLU A 1 100 ? -25.482 7.441 38.230 1.00 81.12 100 GLU A O 1
ATOM 776 N N . ALA A 1 101 ? -24.469 5.458 37.919 1.00 79.06 101 ALA A N 1
ATOM 777 C CA . ALA A 1 101 ? -24.875 5.252 36.528 1.00 79.06 101 ALA A CA 1
ATOM 778 C C . ALA A 1 101 ? -26.219 4.504 36.378 1.00 79.06 101 ALA A C 1
ATOM 780 O O . ALA A 1 101 ? -26.730 4.377 35.268 1.00 79.06 101 ALA A O 1
ATOM 781 N N . LEU A 1 102 ? -26.789 3.988 37.475 1.00 84.19 102 LEU A N 1
ATOM 782 C CA . LEU A 1 102 ? -28.023 3.200 37.485 1.00 84.19 102 LEU A CA 1
ATOM 783 C C . LEU A 1 102 ? -28.883 3.570 38.700 1.00 84.19 102 LEU A C 1
ATOM 785 O O . LEU A 1 102 ? -28.746 3.016 39.792 1.00 84.19 102 LEU A O 1
ATOM 789 N N . THR A 1 103 ? -29.815 4.496 38.487 1.00 80.06 103 THR A N 1
ATOM 790 C CA . THR A 1 103 ? -30.727 4.988 39.531 1.00 80.06 103 THR A CA 1
ATOM 791 C C . THR A 1 103 ? -31.730 3.941 40.013 1.00 80.06 103 THR A C 1
ATOM 793 O O . THR A 1 103 ? -32.124 3.983 41.175 1.00 80.06 103 THR A O 1
ATOM 796 N N . ASN A 1 104 ? -32.120 2.995 39.153 1.00 89.62 104 ASN A N 1
ATOM 797 C CA . ASN A 1 104 ? -33.028 1.898 39.488 1.00 89.62 104 ASN A CA 1
ATOM 798 C C . ASN A 1 104 ? -32.304 0.556 39.317 1.00 89.62 104 ASN A C 1
ATOM 800 O O . ASN A 1 104 ? -32.089 0.142 38.175 1.00 89.62 104 ASN A O 1
ATOM 804 N N . PRO A 1 105 ? -31.938 -0.123 40.416 1.00 93.25 105 PRO A N 1
ATOM 805 C CA . PRO A 1 105 ? -31.307 -1.435 40.350 1.00 93.25 105 PRO A CA 1
ATOM 806 C C . PRO A 1 105 ? -32.196 -2.467 39.655 1.00 93.25 105 PRO A C 1
ATOM 808 O O . PRO A 1 105 ? -33.426 -2.398 39.733 1.00 93.25 105 PRO A O 1
ATOM 811 N N . LEU A 1 106 ? -31.575 -3.450 39.006 1.00 94.25 106 LEU A N 1
ATOM 812 C CA . LEU A 1 106 ? -32.296 -4.572 38.415 1.00 94.25 106 LEU A CA 1
ATOM 813 C C . LEU A 1 106 ? -32.928 -5.438 39.508 1.00 94.25 106 LEU A C 1
ATOM 815 O O . LEU A 1 106 ? -32.304 -5.737 40.528 1.00 94.25 106 LEU A O 1
ATOM 819 N N . SER A 1 107 ? -34.158 -5.890 39.261 1.00 95.12 107 SER A N 1
ATOM 820 C CA . SER A 1 107 ? -34.776 -6.938 40.073 1.00 95.12 107 SER A CA 1
ATOM 821 C C . SER A 1 107 ? -34.043 -8.272 39.868 1.00 95.12 107 SER A C 1
ATOM 823 O O . SER A 1 107 ? -33.447 -8.493 38.813 1.00 95.12 107 SER A O 1
ATOM 825 N N . ASP A 1 108 ? -34.107 -9.193 40.837 1.00 95.50 108 ASP A N 1
ATOM 826 C CA . ASP A 1 108 ? -33.485 -10.520 40.687 1.00 95.50 108 ASP A CA 1
ATOM 827 C C . ASP A 1 108 ? -33.944 -11.262 39.409 1.00 95.50 108 ASP A C 1
ATOM 829 O O . ASP A 1 108 ? -33.087 -11.797 38.700 1.00 95.50 108 ASP A O 1
ATOM 833 N N . PRO A 1 109 ? -35.246 -11.270 39.034 1.00 97.12 109 PRO A N 1
ATOM 834 C CA . PRO A 1 109 ? -35.680 -11.863 37.769 1.00 97.12 109 PRO A CA 1
ATOM 835 C C . PRO A 1 109 ? -35.073 -11.204 36.524 1.00 97.12 109 PRO A C 1
ATOM 837 O O . PRO A 1 109 ? -34.753 -11.899 35.562 1.00 97.12 109 PRO A O 1
ATOM 840 N N . ASP A 1 110 ? -34.924 -9.877 36.509 1.00 96.06 110 ASP A N 1
ATOM 841 C CA . ASP A 1 110 ? -34.342 -9.157 35.366 1.00 96.06 110 ASP A CA 1
ATOM 842 C C . ASP A 1 110 ? -32.840 -9.400 35.257 1.00 96.06 110 ASP A C 1
ATOM 844 O O . ASP A 1 110 ? -32.326 -9.649 34.167 1.00 96.06 110 ASP A O 1
ATOM 848 N N . PHE A 1 111 ? -32.151 -9.380 36.398 1.00 95.69 111 PHE A N 1
ATOM 849 C CA . PHE A 1 111 ? -30.730 -9.673 36.481 1.00 95.69 111 PHE A CA 1
ATOM 850 C C . PHE A 1 111 ? -30.424 -11.087 35.981 1.00 95.69 111 PHE A C 1
ATOM 852 O O . PHE A 1 111 ? -29.550 -11.262 35.135 1.00 95.69 111 PHE A O 1
ATOM 859 N N . ASN A 1 112 ? -31.186 -12.090 36.427 1.00 96.06 112 ASN A N 1
ATOM 860 C CA . ASN A 1 112 ? -31.000 -13.471 35.979 1.00 96.06 112 ASN A CA 1
ATOM 861 C C . ASN A 1 112 ? -31.237 -13.618 34.470 1.00 96.06 112 ASN A C 1
ATOM 863 O O . ASN A 1 112 ? -30.435 -14.253 33.793 1.00 96.06 112 ASN A O 1
ATOM 867 N N . ARG A 1 113 ? -32.265 -12.953 33.918 1.00 97.12 113 ARG A N 1
ATOM 868 C CA . ARG A 1 113 ? -32.494 -12.923 32.462 1.00 97.12 113 ARG A CA 1
ATOM 869 C C . ARG A 1 113 ? -31.316 -12.321 31.694 1.00 97.12 113 ARG A C 1
ATOM 871 O O . ARG A 1 113 ? -30.948 -12.849 30.648 1.00 97.12 113 ARG A O 1
ATOM 878 N N . LEU A 1 114 ? -30.719 -11.240 32.201 1.00 94.88 114 LEU A N 1
ATOM 879 C CA . LEU A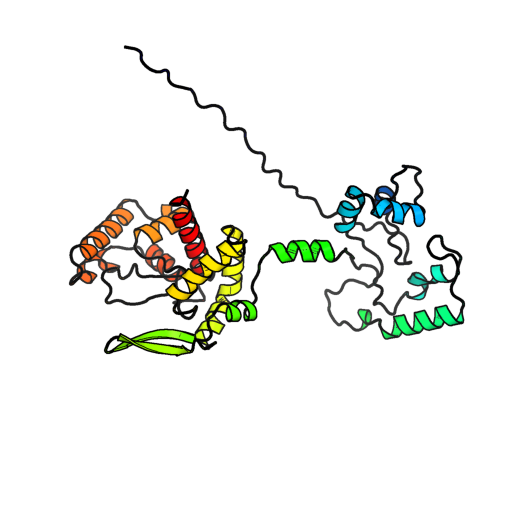 1 114 ? -29.513 -10.651 31.613 1.00 94.88 114 LEU A CA 1
ATOM 880 C C . LEU A 1 114 ? -28.325 -11.622 31.678 1.00 94.88 114 LEU A C 1
ATOM 882 O O . LEU A 1 114 ? -27.610 -11.759 30.689 1.00 94.88 114 LEU A O 1
ATOM 886 N N . MET A 1 115 ? -28.118 -12.301 32.810 1.00 95.56 115 MET A N 1
ATOM 887 C CA . MET A 1 115 ? -27.021 -13.265 32.970 1.00 95.56 115 MET A CA 1
ATOM 888 C C . MET A 1 115 ? -27.172 -14.474 32.052 1.00 95.56 115 MET A C 1
ATOM 890 O O . MET A 1 115 ? -26.178 -14.920 31.482 1.00 95.56 115 MET A O 1
ATOM 894 N N . ASP A 1 116 ? -28.391 -14.980 31.874 1.00 96.00 116 ASP A N 1
ATOM 895 C CA . ASP A 1 116 ? -28.664 -16.067 30.934 1.00 96.00 116 ASP A CA 1
ATOM 896 C C . ASP A 1 116 ? -28.368 -15.627 29.499 1.00 96.00 116 ASP A C 1
ATOM 898 O O . ASP A 1 116 ? -27.628 -16.304 28.790 1.00 96.00 116 ASP A O 1
ATOM 902 N N . HIS A 1 117 ? -28.823 -14.432 29.108 1.00 96.00 117 HIS A N 1
ATOM 903 C CA . HIS A 1 117 ? -28.530 -13.889 27.784 1.00 96.00 117 HIS A CA 1
ATOM 904 C C . HIS A 1 117 ? -27.028 -13.669 27.545 1.00 96.00 117 HIS A C 1
ATOM 906 O O . HIS A 1 117 ? -26.505 -14.038 26.494 1.00 96.00 117 HIS A O 1
ATOM 912 N N . ALA A 1 118 ? -26.314 -13.100 28.520 1.00 95.06 118 ALA A N 1
ATOM 913 C CA . ALA A 1 118 ? -24.870 -12.904 28.433 1.00 95.06 118 ALA A CA 1
ATOM 914 C C . ALA A 1 118 ? -24.125 -14.244 28.324 1.00 95.06 118 ALA A C 1
ATOM 916 O O . ALA A 1 118 ? -23.163 -14.352 27.568 1.00 95.06 118 ALA A O 1
ATOM 917 N N . ARG A 1 119 ? -24.589 -15.282 29.032 1.00 94.81 119 ARG A N 1
ATOM 918 C CA . ARG A 1 119 ? -24.015 -16.631 28.967 1.00 94.81 119 ARG A CA 1
ATOM 919 C C . ARG A 1 119 ? -24.226 -17.293 27.607 1.00 94.81 119 ARG A C 1
ATOM 921 O O . ARG A 1 119 ? -23.311 -17.960 27.136 1.00 94.81 119 ARG A O 1
ATOM 928 N N . ASP A 1 120 ? -25.384 -17.085 26.984 1.00 95.81 120 ASP A N 1
ATOM 929 C CA . ASP A 1 120 ? -25.694 -17.610 25.648 1.00 95.81 120 ASP A CA 1
ATOM 930 C C . ASP A 1 120 ? -24.861 -16.939 24.542 1.00 95.81 120 ASP A C 1
ATOM 932 O O . ASP A 1 120 ? -24.532 -17.575 23.542 1.00 95.81 120 ASP A O 1
ATOM 936 N N . LEU A 1 121 ? -24.513 -15.658 24.712 1.00 96.38 121 LEU A N 1
ATOM 937 C CA . LEU A 1 121 ? -23.667 -14.909 23.775 1.00 96.38 121 LEU A CA 1
ATOM 938 C C . LEU A 1 121 ? -22.165 -15.092 24.021 1.00 96.38 121 LEU A C 1
ATOM 940 O O . LEU A 1 121 ? -21.367 -14.800 23.132 1.00 96.38 121 LEU A O 1
ATOM 944 N N . ALA A 1 122 ? -21.767 -15.528 25.214 1.00 95.75 122 ALA A N 1
ATOM 945 C CA . ALA A 1 122 ? -20.372 -15.712 25.577 1.00 95.75 122 ALA A CA 1
ATOM 946 C C . ALA A 1 122 ? -19.761 -16.926 24.858 1.00 95.75 122 ALA A C 1
ATOM 948 O O . ALA A 1 122 ? -20.312 -18.025 24.873 1.00 95.75 122 ALA A O 1
ATOM 949 N N . PHE A 1 123 ? -18.586 -16.732 24.264 1.00 96.00 123 PHE A N 1
ATOM 950 C CA . PHE A 1 123 ? -17.875 -17.747 23.481 1.00 96.00 123 PHE A CA 1
ATOM 951 C C . PHE A 1 123 ? -16.367 -17.777 23.758 1.00 96.00 123 PHE A C 1
ATOM 953 O O . PHE A 1 123 ? -15.651 -18.538 23.115 1.00 96.00 123 PHE A O 1
ATOM 960 N N . TRP A 1 124 ? -15.856 -16.952 24.682 1.00 95.69 124 TRP A N 1
ATOM 961 C CA . TRP A 1 124 ? -14.412 -16.778 24.882 1.00 95.69 124 TRP A CA 1
ATOM 962 C C . TRP A 1 124 ? -13.695 -18.095 25.193 1.00 95.69 124 TRP A C 1
ATOM 964 O O . TRP A 1 124 ? -12.633 -18.367 24.645 1.00 95.69 124 TRP A O 1
ATOM 974 N N . GLU A 1 125 ? -14.300 -18.937 26.033 1.00 93.25 125 GLU A N 1
ATOM 975 C CA . GLU A 1 125 ? -13.766 -20.248 26.411 1.00 93.25 125 GLU A CA 1
ATOM 976 C C . GLU A 1 125 ? -13.848 -21.298 25.288 1.00 93.25 125 GLU A C 1
ATOM 978 O O . GLU A 1 125 ? -13.182 -22.330 25.370 1.00 93.25 125 GLU A O 1
ATOM 983 N N . ASP A 1 126 ? -14.641 -21.047 24.243 1.00 95.19 126 ASP A N 1
ATOM 984 C CA . ASP A 1 126 ? -14.833 -21.968 23.118 1.00 95.19 126 ASP A CA 1
ATOM 985 C C . ASP A 1 126 ? -13.779 -21.750 22.007 1.00 95.19 126 ASP A C 1
ATOM 987 O O . ASP A 1 126 ? -13.693 -22.530 21.057 1.00 95.19 126 ASP A O 1
ATOM 991 N N . ILE A 1 127 ? -12.962 -20.693 22.105 1.00 94.69 127 ILE A N 1
ATOM 992 C CA . ILE A 1 127 ? -11.902 -20.388 21.139 1.00 94.69 127 ILE A CA 1
ATOM 993 C C . ILE A 1 127 ? -10.662 -21.236 21.452 1.00 94.69 127 ILE A C 1
ATOM 995 O O . ILE A 1 127 ? -10.027 -21.093 22.495 1.00 94.69 127 ILE A O 1
ATOM 999 N N . HIS A 1 128 ? -10.272 -22.096 20.511 1.00 91.75 128 HIS A N 1
ATOM 1000 C CA . HIS A 1 128 ? -9.073 -22.929 20.616 1.00 91.75 128 HIS A CA 1
ATOM 1001 C C . HIS A 1 128 ? -7.876 -22.270 19.922 1.00 91.75 128 HIS A C 1
ATOM 1003 O O . 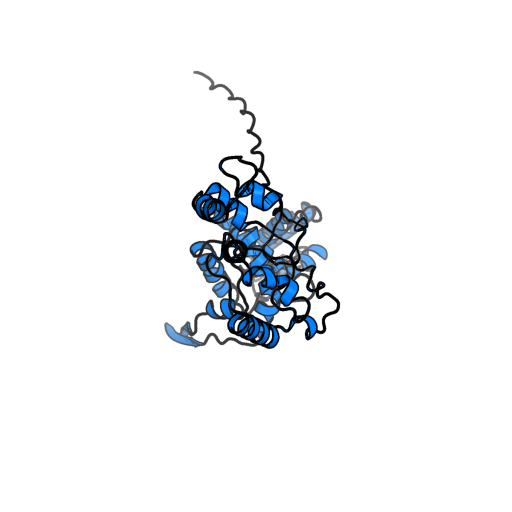HIS A 1 128 ? -7.452 -22.703 18.851 1.00 91.75 128 HIS A O 1
ATOM 1009 N N . ASP A 1 129 ? -7.344 -21.215 20.535 1.00 93.25 129 ASP A N 1
ATOM 1010 C CA . ASP A 1 129 ? -6.128 -20.531 20.090 1.00 93.25 129 ASP A CA 1
ATOM 1011 C C . ASP A 1 129 ? -5.163 -20.382 21.276 1.00 93.25 129 ASP A C 1
ATOM 1013 O O . ASP A 1 129 ? -5.545 -19.894 22.340 1.00 93.25 129 ASP A O 1
ATOM 1017 N N . ALA A 1 130 ? -3.921 -20.842 21.104 1.00 89.62 130 ALA A N 1
ATOM 1018 C CA . ALA A 1 130 ? -2.893 -20.788 22.142 1.00 89.62 130 ALA A CA 1
ATOM 1019 C C . ALA A 1 130 ? -2.441 -19.351 22.450 1.00 89.62 130 ALA A C 1
ATOM 1021 O O . ALA A 1 130 ? -1.933 -19.100 23.543 1.00 89.62 130 ALA A O 1
ATOM 1022 N N . ASP A 1 131 ? -2.653 -18.426 21.511 1.00 92.06 131 ASP A N 1
ATOM 1023 C CA . ASP A 1 131 ? -2.298 -17.015 21.647 1.00 92.06 131 ASP A CA 1
ATOM 1024 C C . ASP A 1 131 ? -3.471 -16.158 22.168 1.00 92.06 131 ASP A C 1
ATOM 1026 O O . ASP A 1 131 ? -3.333 -14.940 22.323 1.00 92.06 131 ASP A O 1
ATOM 1030 N N . LEU A 1 132 ? -4.633 -16.763 22.462 1.00 91.38 132 LEU A N 1
ATOM 1031 C CA . LEU A 1 132 ? -5.777 -16.045 23.021 1.00 91.38 132 LEU A CA 1
ATOM 1032 C C . LEU A 1 132 ? -5.469 -15.577 24.455 1.00 91.38 132 LEU A C 1
ATOM 1034 O O . LEU A 1 132 ? -5.148 -16.403 25.316 1.00 91.38 132 LEU A O 1
ATOM 1038 N N . PRO A 1 133 ? -5.602 -14.274 24.767 1.00 91.75 133 PRO A N 1
ATOM 1039 C CA . PRO A 1 133 ? -5.358 -13.805 26.119 1.00 91.75 133 PRO A CA 1
ATOM 1040 C C . PRO A 1 133 ? -6.421 -14.343 27.095 1.00 91.75 133 PRO A C 1
ATOM 1042 O O . PRO A 1 133 ? -7.584 -14.537 26.714 1.00 91.75 133 PRO A O 1
ATOM 1045 N N . PRO A 1 134 ? -6.065 -14.536 28.380 1.00 90.69 134 PRO A N 1
ATOM 1046 C CA . PRO A 1 134 ? -7.038 -14.843 29.421 1.00 90.69 134 PRO A CA 1
ATOM 1047 C C . PRO A 1 134 ? -8.198 -13.837 29.432 1.00 90.69 134 PRO A C 1
ATOM 1049 O O . PRO A 1 134 ? -8.012 -12.647 29.171 1.00 90.69 134 PRO A O 1
ATOM 1052 N N . ALA A 1 135 ? -9.403 -14.298 29.772 1.00 90.38 135 ALA A N 1
ATOM 1053 C CA . ALA A 1 135 ? -10.615 -13.472 29.751 1.00 90.38 135 ALA A CA 1
ATOM 1054 C C . ALA A 1 135 ? -10.515 -12.207 30.624 1.00 90.38 135 ALA A C 1
ATOM 1056 O O . ALA A 1 135 ? -11.080 -11.168 30.293 1.00 90.38 135 ALA A O 1
ATOM 1057 N N . ASN A 1 136 ? -9.780 -12.283 31.733 1.00 86.12 136 ASN A N 1
ATOM 1058 C CA . ASN A 1 136 ? -9.504 -11.170 32.643 1.00 86.12 136 ASN A CA 1
ATOM 1059 C C . ASN A 1 136 ? -8.329 -10.283 32.193 1.00 86.12 136 ASN A C 1
ATOM 1061 O O . ASN A 1 136 ? -8.021 -9.302 32.860 1.00 86.12 136 ASN A O 1
ATOM 1065 N N . GLU A 1 137 ? -7.672 -10.613 31.080 1.00 86.06 137 GLU A N 1
ATOM 1066 C CA . GLU A 1 137 ? -6.486 -9.925 30.573 1.00 86.06 137 GLU A CA 1
ATOM 1067 C C . GLU A 1 137 ? -6.661 -9.325 29.172 1.00 86.06 137 GLU A C 1
ATOM 1069 O O . GLU A 1 137 ? -5.696 -9.101 28.439 1.00 86.06 137 GLU A O 1
ATOM 1074 N N . CYS A 1 138 ? -7.903 -9.025 28.805 1.00 89.94 138 CYS A N 1
ATOM 1075 C CA . CYS A 1 138 ? -8.243 -8.449 27.513 1.00 89.94 138 CYS A CA 1
ATOM 1076 C C . CYS A 1 138 ? -8.027 -6.931 27.489 1.00 89.94 138 CYS A C 1
ATOM 1078 O O . CYS A 1 138 ? -8.434 -6.214 28.403 1.00 89.94 138 CYS A O 1
ATOM 1080 N N . TRP A 1 139 ? -7.413 -6.440 26.411 1.00 90.94 139 TRP A N 1
ATOM 1081 C CA . TRP A 1 139 ? -7.228 -5.013 26.154 1.00 90.94 139 TRP A CA 1
ATOM 1082 C C . TRP A 1 139 ? -8.330 -4.483 25.239 1.00 90.94 139 TRP A C 1
ATOM 1084 O O . TRP A 1 139 ? -8.524 -4.979 24.130 1.00 90.94 139 TRP A O 1
ATOM 1094 N N . HIS A 1 140 ? -8.998 -3.425 25.679 1.00 89.06 140 HIS A N 1
ATOM 1095 C CA . HIS A 1 140 ? -10.101 -2.771 24.985 1.00 89.06 140 HIS A CA 1
ATOM 1096 C C . HIS A 1 140 ? -9.686 -1.381 24.524 1.00 89.06 140 HIS A C 1
ATOM 1098 O O . HIS A 1 140 ? -8.919 -0.695 25.199 1.00 89.06 140 HIS A O 1
ATOM 1104 N N . PHE A 1 141 ? -10.202 -0.940 23.380 1.00 89.62 141 PHE A N 1
ATOM 1105 C CA . PHE A 1 141 ? -9.941 0.396 22.850 1.00 89.62 141 PHE A CA 1
ATOM 1106 C C . PHE A 1 141 ? -11.126 0.897 22.014 1.00 89.62 141 PHE A C 1
ATOM 1108 O O . PHE A 1 141 ? -11.813 0.089 21.385 1.00 89.62 141 PHE A O 1
ATOM 1115 N N . PRO A 1 142 ? -11.366 2.220 21.934 1.00 87.25 142 PRO A N 1
ATOM 1116 C CA . PRO A 1 142 ? -12.384 2.773 21.049 1.00 87.25 142 PRO A CA 1
ATOM 1117 C C . PRO A 1 142 ? -12.040 2.495 19.575 1.00 87.25 142 PRO A C 1
ATOM 1119 O O . PRO A 1 142 ? -11.036 3.007 19.062 1.00 87.25 142 PRO A O 1
ATOM 1122 N N . PRO A 1 143 ? -12.869 1.739 18.832 1.00 87.44 143 PRO A N 1
ATOM 1123 C CA . PRO A 1 143 ? -12.521 1.327 17.473 1.00 87.44 143 PRO A CA 1
ATOM 1124 C C . PRO A 1 143 ? -12.552 2.493 16.478 1.00 87.44 143 PRO A C 1
ATOM 1126 O O . PRO A 1 143 ? -11.942 2.425 15.415 1.00 87.44 143 PRO A O 1
ATOM 1129 N N . THR A 1 144 ? -13.245 3.588 16.792 1.00 87.19 144 THR A N 1
ATOM 1130 C CA . THR A 1 144 ? -13.487 4.699 15.862 1.00 87.19 144 THR A CA 1
ATOM 1131 C C . THR A 1 144 ? -12.207 5.414 15.435 1.00 87.19 144 THR A C 1
ATOM 1133 O O . THR A 1 144 ? -12.041 5.694 14.246 1.00 87.19 144 THR A O 1
ATOM 1136 N N . THR A 1 145 ? -11.284 5.677 16.362 1.00 85.31 145 THR A N 1
ATOM 1137 C CA . THR A 1 145 ? -9.974 6.276 16.054 1.00 85.31 145 THR A CA 1
ATOM 1138 C C . THR A 1 145 ? -9.129 5.334 15.217 1.00 85.31 145 THR A C 1
ATOM 1140 O O . THR A 1 145 ? -8.548 5.750 14.215 1.00 85.31 145 THR A O 1
ATOM 1143 N N . PHE A 1 146 ? -9.111 4.053 15.585 1.00 84.00 146 PHE A N 1
ATOM 1144 C CA . PHE A 1 146 ? -8.393 3.024 14.845 1.00 84.00 146 PHE A CA 1
ATOM 1145 C C . PHE A 1 146 ? -8.907 2.928 13.405 1.00 84.00 146 PHE A C 1
ATOM 1147 O O . PHE A 1 146 ? -8.136 3.076 12.460 1.00 84.00 146 PHE A O 1
ATOM 1154 N N . ILE A 1 147 ? -10.222 2.806 13.216 1.00 86.50 147 ILE A N 1
ATOM 1155 C CA . ILE A 1 147 ? -10.861 2.783 11.896 1.00 86.50 147 ILE A CA 1
ATOM 1156 C C . ILE A 1 147 ? -10.552 4.069 11.124 1.00 86.50 147 ILE A C 1
ATOM 1158 O O . ILE A 1 147 ? -10.200 4.009 9.946 1.00 86.50 147 ILE A O 1
ATOM 1162 N N . ARG A 1 148 ? -10.640 5.243 11.765 1.00 85.88 148 ARG A N 1
ATOM 1163 C CA . ARG A 1 148 ? -10.316 6.528 11.126 1.00 85.88 148 ARG A CA 1
ATOM 1164 C C . ARG A 1 148 ? -8.872 6.549 10.628 1.00 85.88 148 ARG A C 1
ATOM 1166 O O . ARG A 1 148 ? -8.645 6.955 9.493 1.00 85.88 148 ARG A O 1
ATOM 1173 N N . GLN A 1 149 ? -7.926 6.058 11.427 1.00 82.75 149 GLN A N 1
ATOM 1174 C CA . GLN A 1 149 ? -6.522 5.952 11.042 1.00 82.75 149 GLN A CA 1
ATOM 1175 C C . GLN A 1 149 ? -6.323 4.951 9.897 1.00 82.75 149 GLN A C 1
ATOM 1177 O O . GLN A 1 149 ? -5.658 5.271 8.910 1.00 82.75 149 GLN A O 1
ATOM 1182 N N . PHE A 1 150 ? -6.934 3.769 9.970 1.00 80.19 150 PHE A N 1
ATOM 1183 C CA . PHE A 1 150 ? -6.842 2.745 8.925 1.00 80.19 150 PHE A CA 1
ATOM 1184 C C . PHE A 1 150 ? -7.414 3.231 7.591 1.00 80.19 150 PHE A C 1
ATOM 1186 O O . PHE A 1 150 ? -6.817 2.994 6.543 1.00 80.19 150 PHE A O 1
ATOM 1193 N N . ARG A 1 151 ? -8.491 4.022 7.616 1.00 80.44 151 ARG A N 1
ATOM 1194 C CA . ARG A 1 151 ? -9.051 4.662 6.415 1.00 80.44 151 ARG A CA 1
ATOM 1195 C C . ARG A 1 151 ? -8.076 5.618 5.723 1.00 80.44 151 ARG A C 1
ATOM 1197 O O . ARG A 1 151 ? -8.191 5.809 4.518 1.00 80.44 151 ARG A O 1
ATOM 1204 N N . THR A 1 152 ? -7.103 6.189 6.438 1.00 75.81 152 THR A N 1
ATOM 1205 C CA . THR A 1 152 ? -6.054 7.024 5.816 1.00 75.81 152 THR A CA 1
ATOM 1206 C C . THR A 1 152 ? -4.967 6.211 5.118 1.00 75.81 152 THR A C 1
ATOM 1208 O O . THR A 1 152 ? -4.227 6.754 4.301 1.00 75.81 152 THR A O 1
ATOM 1211 N N . CYS A 1 153 ? -4.860 4.911 5.410 1.00 75.94 153 CYS A N 1
ATOM 1212 C CA . CYS A 1 153 ? -3.841 4.062 4.804 1.00 75.94 153 CYS A CA 1
ATOM 1213 C C . CYS A 1 153 ? -4.092 3.814 3.309 1.00 75.94 153 CYS A C 1
ATOM 1215 O O . CYS A 1 153 ? -3.133 3.495 2.606 1.00 75.94 153 CYS A O 1
ATOM 1217 N N . ALA A 1 154 ? -5.338 3.998 2.840 1.00 78.81 154 ALA A N 1
ATOM 1218 C CA . ALA A 1 154 ? -5.754 3.869 1.439 1.00 78.81 154 ALA A CA 1
ATOM 1219 C C . ALA A 1 154 ? -5.268 2.561 0.785 1.00 78.81 154 ALA A C 1
ATOM 1221 O O . ALA A 1 154 ? -4.798 2.558 -0.351 1.00 78.81 154 ALA A O 1
ATOM 1222 N N . TRP A 1 155 ? -5.315 1.459 1.540 1.00 87.31 155 TRP A N 1
ATOM 1223 C CA . TRP A 1 155 ? -4.941 0.145 1.031 1.00 87.31 155 TRP A CA 1
ATOM 1224 C C . TRP A 1 155 ? -6.078 -0.444 0.222 1.00 87.31 155 TRP A C 1
ATOM 1226 O O . TRP A 1 155 ? -7.212 -0.467 0.687 1.00 87.31 155 TRP A O 1
ATOM 1236 N N . PHE A 1 156 ? -5.738 -0.973 -0.944 1.00 90.94 156 PHE A N 1
ATOM 1237 C CA . PHE A 1 156 ? -6.667 -1.686 -1.799 1.00 90.94 156 PHE A CA 1
ATOM 1238 C C . PHE A 1 156 ? -6.475 -3.192 -1.652 1.00 90.94 156 PHE A C 1
ATOM 1240 O O . PHE A 1 156 ? -5.355 -3.713 -1.696 1.00 90.94 156 PHE A O 1
ATOM 1247 N N . SER A 1 157 ? -7.585 -3.890 -1.485 1.00 91.88 157 SER A N 1
ATOM 1248 C CA . SER A 1 157 ? -7.703 -5.334 -1.632 1.00 91.88 157 SER A CA 1
ATOM 1249 C C . SER A 1 157 ? -7.679 -5.742 -3.110 1.00 91.88 157 SER A C 1
ATOM 1251 O O . SER A 1 157 ? -7.856 -4.924 -4.014 1.00 91.88 157 SER A O 1
ATOM 1253 N N . ALA A 1 158 ? -7.506 -7.037 -3.383 1.00 90.94 158 ALA A N 1
ATOM 1254 C CA . ALA A 1 158 ? -7.551 -7.550 -4.753 1.00 90.94 158 ALA A CA 1
ATOM 1255 C C . ALA A 1 158 ? -8.910 -7.298 -5.442 1.00 90.94 158 ALA A C 1
ATOM 1257 O O . ALA A 1 158 ? -8.957 -7.054 -6.648 1.00 90.94 158 ALA A O 1
ATOM 1258 N N . SER A 1 159 ? -10.015 -7.329 -4.689 1.00 92.50 159 SER A N 1
ATOM 1259 C CA . SER A 1 159 ? -11.354 -7.022 -5.208 1.00 92.50 159 SER A CA 1
ATOM 1260 C C . SER A 1 159 ? -11.536 -5.537 -5.524 1.00 92.50 159 SER A C 1
ATOM 1262 O O . SER A 1 159 ? -12.281 -5.209 -6.445 1.00 92.50 159 SER A O 1
ATOM 1264 N N . GLU A 1 160 ? -10.858 -4.639 -4.811 1.00 92.31 160 GLU A N 1
ATOM 1265 C CA . GLU A 1 160 ? -10.834 -3.207 -5.133 1.00 92.31 160 GLU A CA 1
ATOM 1266 C C . GLU A 1 160 ? -9.933 -2.919 -6.338 1.00 92.31 160 GLU A C 1
ATOM 1268 O O . GLU A 1 160 ? -10.352 -2.200 -7.238 1.00 92.31 160 GLU A O 1
ATOM 1273 N N . PHE A 1 161 ? -8.762 -3.558 -6.444 1.00 91.62 161 PHE A N 1
ATOM 1274 C CA . PHE A 1 161 ? -7.924 -3.463 -7.648 1.00 91.62 161 PHE A CA 1
ATOM 1275 C C . PHE A 1 161 ? -8.659 -3.925 -8.910 1.00 91.62 161 PHE A C 1
ATOM 1277 O O . PHE A 1 161 ? -8.549 -3.288 -9.955 1.00 91.62 161 PHE A O 1
ATOM 1284 N N . LYS A 1 162 ? -9.460 -4.994 -8.815 1.00 92.38 162 LYS A N 1
ATOM 1285 C CA . LYS A 1 162 ? -10.322 -5.442 -9.919 1.00 92.38 162 LYS A CA 1
ATOM 1286 C C . LYS A 1 162 ? -11.266 -4.335 -10.400 1.00 92.38 162 LYS A C 1
ATOM 1288 O O . LYS A 1 162 ? -11.536 -4.257 -11.592 1.00 92.38 162 LYS A O 1
ATOM 1293 N N . GLN A 1 163 ? -11.769 -3.495 -9.495 1.00 91.94 163 GLN A N 1
ATOM 1294 C CA . GLN A 1 163 ? -12.700 -2.412 -9.831 1.00 91.94 163 GLN A CA 1
ATOM 1295 C C . GLN A 1 163 ? -12.027 -1.231 -10.540 1.00 91.94 163 GLN A C 1
ATOM 1297 O O . GLN A 1 163 ? -12.733 -0.396 -11.097 1.00 91.94 163 GLN A O 1
ATOM 1302 N N . PHE A 1 164 ? -10.692 -1.149 -10.548 1.00 89.62 164 PHE A N 1
ATOM 1303 C CA . PHE A 1 164 ? -9.987 -0.130 -11.333 1.00 89.62 164 PHE A CA 1
ATOM 1304 C C . PHE A 1 164 ? -10.050 -0.413 -12.829 1.00 89.62 164 PHE A C 1
ATOM 1306 O O . PHE A 1 164 ? -10.010 0.519 -13.629 1.00 89.62 164 PHE A O 1
ATOM 1313 N N . LEU A 1 165 ? -10.150 -1.689 -13.203 1.00 91.44 165 LEU A N 1
ATOM 1314 C CA . LEU A 1 165 ? -10.182 -2.076 -14.599 1.00 91.44 165 LEU A CA 1
ATOM 1315 C C . LEU A 1 165 ? -11.515 -1.662 -15.234 1.00 91.44 165 LEU A C 1
ATOM 1317 O O . LEU A 1 165 ? -12.578 -1.949 -14.671 1.00 91.44 165 LEU A O 1
ATOM 1321 N N . PRO A 1 166 ? -11.486 -1.032 -16.421 1.00 91.19 166 PRO A N 1
ATOM 1322 C CA . PRO A 1 166 ? -12.698 -0.876 -1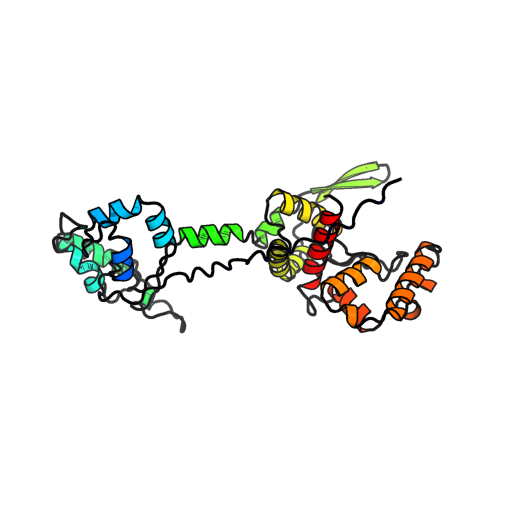7.210 1.00 91.19 166 PRO A CA 1
ATOM 1323 C C . PRO A 1 166 ? -13.241 -2.261 -17.586 1.00 91.19 166 PRO A C 1
ATOM 1325 O O . PRO A 1 166 ? -12.488 -3.227 -17.649 1.00 91.19 166 PRO A O 1
ATOM 1328 N N . ARG A 1 167 ? -14.547 -2.377 -17.849 1.00 91.50 167 ARG A N 1
ATOM 1329 C CA . ARG A 1 167 ? -15.112 -3.634 -18.377 1.00 91.50 167 ARG A CA 1
ATOM 1330 C C . ARG A 1 167 ? -14.720 -3.857 -19.833 1.00 91.50 167 ARG A C 1
ATOM 1332 O O . ARG A 1 167 ? -14.432 -4.980 -20.226 1.00 91.50 167 ARG A O 1
ATOM 1339 N N . GLU A 1 168 ? -14.692 -2.774 -20.598 1.00 92.94 168 GLU A N 1
ATOM 1340 C CA . GLU A 1 168 ? -14.396 -2.764 -22.023 1.00 92.94 168 GLU A CA 1
ATOM 1341 C C . GLU A 1 168 ? -13.503 -1.572 -22.356 1.00 92.94 168 GLU A C 1
ATOM 1343 O O . GLU A 1 168 ? -13.597 -0.515 -21.725 1.00 92.94 168 GLU A O 1
ATOM 1348 N N . VAL A 1 169 ? -12.645 -1.735 -23.358 1.00 91.00 169 VAL A N 1
ATOM 1349 C CA . VAL A 1 169 ? -11.744 -0.689 -23.852 1.00 91.00 169 VAL A CA 1
ATOM 1350 C C . VAL A 1 169 ? -11.915 -0.516 -25.347 1.00 91.00 169 VAL A C 1
ATOM 1352 O O . VAL A 1 169 ? -12.179 -1.469 -26.075 1.00 91.00 169 VAL A O 1
ATOM 1355 N N . LEU A 1 170 ? -11.776 0.722 -25.804 1.00 92.19 170 LEU A N 1
ATOM 1356 C CA . LEU A 1 170 ? -11.914 1.059 -27.210 1.00 92.19 170 LEU A CA 1
ATOM 1357 C C . LEU A 1 170 ? -10.630 0.691 -27.961 1.00 92.19 170 LEU A C 1
ATOM 1359 O O . LEU A 1 170 ? -9.538 1.100 -27.559 1.00 92.19 170 LEU A O 1
ATOM 1363 N N . ARG A 1 171 ? -10.758 -0.059 -29.054 1.00 89.44 171 ARG A N 1
ATOM 1364 C CA . ARG A 1 171 ? -9.654 -0.422 -29.943 1.00 89.44 171 ARG A CA 1
ATOM 1365 C C . ARG A 1 171 ? -9.913 0.059 -31.354 1.00 89.44 171 ARG A C 1
ATOM 1367 O O . ARG A 1 171 ? -11.046 0.047 -31.831 1.00 89.44 171 ARG A O 1
ATOM 1374 N N . GLU A 1 172 ? -8.830 0.450 -32.005 1.00 91.06 172 GLU A N 1
ATOM 1375 C CA . GLU A 1 172 ? -8.809 0.757 -33.424 1.00 91.06 172 GLU A CA 1
ATOM 1376 C C . GLU A 1 172 ? -8.295 -0.469 -34.183 1.00 91.06 172 GLU A C 1
ATOM 1378 O O . GLU A 1 172 ? -7.203 -0.975 -33.924 1.00 91.06 172 GLU A O 1
ATOM 1383 N N . GLY A 1 173 ? -9.128 -0.979 -35.080 1.00 86.31 173 GLY A N 1
ATOM 1384 C CA . GLY A 1 173 ? -8.820 -2.066 -35.990 1.00 86.31 173 GLY A CA 1
ATOM 1385 C C . GLY A 1 173 ? -8.430 -1.566 -37.384 1.00 86.31 173 GLY A C 1
ATOM 1386 O O . GLY A 1 173 ? -8.287 -0.363 -37.621 1.00 86.31 173 GLY A O 1
ATOM 1387 N N . PRO A 1 174 ? -8.283 -2.491 -38.347 1.00 86.94 174 PRO A N 1
ATOM 1388 C CA . PRO A 1 174 ? -8.014 -2.149 -39.738 1.00 86.94 174 PRO A CA 1
ATOM 1389 C C . PRO A 1 174 ? -9.035 -1.147 -40.292 1.00 86.94 174 PRO A C 1
ATOM 1391 O O . PRO A 1 174 ? -10.215 -1.192 -39.945 1.00 86.94 174 PRO A O 1
ATOM 1394 N N . HIS A 1 175 ? -8.584 -0.259 -41.182 1.00 88.50 175 HIS A N 1
ATOM 1395 C CA . HIS A 1 175 ? -9.417 0.774 -41.814 1.00 88.50 175 HIS A CA 1
ATOM 1396 C C . HIS A 1 175 ? -10.097 1.747 -40.832 1.00 88.50 175 HIS A C 1
ATOM 1398 O O . HIS A 1 175 ? -11.176 2.253 -41.131 1.00 88.50 175 HIS A O 1
ATOM 1404 N N . HIS A 1 176 ? -9.477 2.017 -39.677 1.00 87.75 176 HIS A N 1
ATOM 1405 C CA . HIS A 1 176 ? -10.016 2.902 -38.635 1.00 87.75 176 HIS A CA 1
ATOM 1406 C C . HIS A 1 176 ? -11.356 2.423 -38.044 1.00 87.75 176 HIS A C 1
ATOM 1408 O O . HIS A 1 176 ? -12.128 3.216 -37.502 1.00 87.75 176 HIS A O 1
ATOM 1414 N N . ALA A 1 177 ? -11.659 1.123 -38.146 1.00 89.94 177 ALA A N 1
ATOM 1415 C CA . ALA A 1 177 ? -12.825 0.546 -37.491 1.00 89.94 177 ALA A CA 1
ATOM 1416 C C . ALA A 1 177 ? -12.633 0.571 -35.972 1.00 89.94 177 ALA A C 1
ATOM 1418 O O . ALA A 1 177 ? -11.564 0.234 -35.471 1.00 89.94 177 ALA A O 1
ATOM 1419 N N . VAL A 1 178 ? -13.675 0.931 -35.231 1.00 92.00 178 VAL A N 1
ATOM 1420 C CA . VAL A 1 178 ? -13.615 1.033 -33.774 1.00 92.00 178 VAL A CA 1
ATOM 1421 C C . VAL A 1 178 ? -14.463 -0.068 -33.150 1.00 92.00 178 VAL A C 1
ATOM 1423 O O . VAL A 1 178 ? -15.624 -0.236 -33.522 1.00 92.00 178 VAL A O 1
ATOM 1426 N N . TYR A 1 179 ? -13.898 -0.814 -32.202 1.00 92.25 179 TYR A N 1
ATOM 1427 C CA . TYR A 1 179 ? -14.610 -1.872 -31.486 1.00 92.25 179 TYR A CA 1
ATOM 1428 C C . TYR A 1 179 ? -14.260 -1.893 -29.996 1.00 92.25 179 TYR A C 1
ATOM 1430 O O . TYR A 1 179 ? -13.227 -1.372 -29.573 1.00 92.25 179 TYR A O 1
ATOM 1438 N N . TYR A 1 180 ? -15.146 -2.489 -29.201 1.00 92.50 180 TYR A N 1
ATOM 1439 C CA . TYR A 1 180 ? -14.932 -2.711 -27.775 1.00 92.50 180 TYR A CA 1
ATOM 1440 C C . TYR A 1 180 ? -14.244 -4.060 -27.551 1.00 92.50 180 TYR A C 1
ATOM 1442 O O . TYR A 1 180 ? -14.674 -5.085 -28.078 1.00 92.50 180 TYR A O 1
ATOM 1450 N N . GLU A 1 181 ? -13.168 -4.056 -26.770 1.00 91.19 181 GLU A N 1
ATOM 1451 C CA . GLU A 1 181 ? -12.471 -5.252 -26.298 1.00 91.19 181 GLU A CA 1
ATOM 1452 C C . GLU A 1 181 ? -12.749 -5.439 -24.802 1.00 91.19 181 GLU A C 1
ATOM 1454 O O . GLU A 1 181 ? -12.547 -4.512 -24.016 1.00 91.19 181 GLU A O 1
ATOM 1459 N N . ASN A 1 182 ? -13.183 -6.635 -24.398 1.00 92.62 182 ASN A N 1
ATOM 1460 C CA . ASN A 1 182 ? -13.409 -6.959 -22.988 1.00 92.62 182 ASN A CA 1
ATOM 1461 C C . ASN A 1 182 ? -12.090 -7.029 -22.209 1.00 92.62 182 ASN A C 1
ATOM 1463 O O . ASN A 1 182 ? -11.124 -7.661 -22.637 1.00 92.62 182 ASN A O 1
ATOM 1467 N N . VAL A 1 183 ? -12.077 -6.448 -21.010 1.00 91.00 183 VAL A N 1
ATOM 1468 C CA . VAL A 1 183 ? -10.958 -6.547 -20.067 1.00 91.00 183 VAL A CA 1
ATOM 1469 C C . VAL A 1 183 ? -11.350 -7.487 -18.934 1.00 91.00 183 VAL A C 1
ATOM 1471 O O . VAL A 1 183 ? -11.787 -7.089 -17.853 1.00 91.00 183 VAL A O 1
ATOM 1474 N N . ASP A 1 184 ? -11.181 -8.780 -19.189 1.00 90.50 184 ASP A N 1
ATOM 1475 C CA . ASP A 1 184 ? -11.539 -9.810 -18.222 1.00 90.50 184 ASP A CA 1
ATOM 1476 C C . ASP A 1 184 ? -10.556 -9.891 -17.049 1.00 90.50 184 ASP A C 1
ATOM 1478 O O . ASP A 1 184 ? -9.342 -9.681 -17.179 1.00 90.50 184 ASP A O 1
ATOM 1482 N N . TRP A 1 185 ? -11.075 -10.299 -15.887 1.00 91.44 185 TRP A N 1
ATOM 1483 C CA . TRP A 1 185 ? -10.287 -10.584 -14.684 1.00 91.44 185 TRP A CA 1
ATOM 1484 C C . TRP A 1 185 ? -9.587 -11.949 -14.780 1.00 91.44 185 TRP A C 1
ATOM 1486 O O . TRP A 1 185 ? -9.934 -12.919 -14.100 1.00 91.44 185 TRP A O 1
ATOM 1496 N N . THR A 1 186 ? -8.619 -12.026 -15.690 1.00 91.12 186 THR A N 1
ATOM 1497 C CA . THR A 1 186 ? -7.913 -13.249 -16.086 1.00 91.12 186 THR A CA 1
ATOM 1498 C C . THR A 1 186 ? -6.928 -13.745 -15.017 1.00 91.12 186 THR A C 1
ATOM 1500 O O . THR A 1 186 ? -6.671 -13.084 -14.007 1.00 91.12 186 THR A O 1
ATOM 1503 N N . VAL A 1 187 ? -6.372 -14.952 -15.207 1.00 89.31 187 VAL A N 1
ATOM 1504 C CA . VAL A 1 187 ? -5.333 -15.507 -14.313 1.00 89.31 187 VAL A CA 1
ATOM 1505 C C . VAL A 1 187 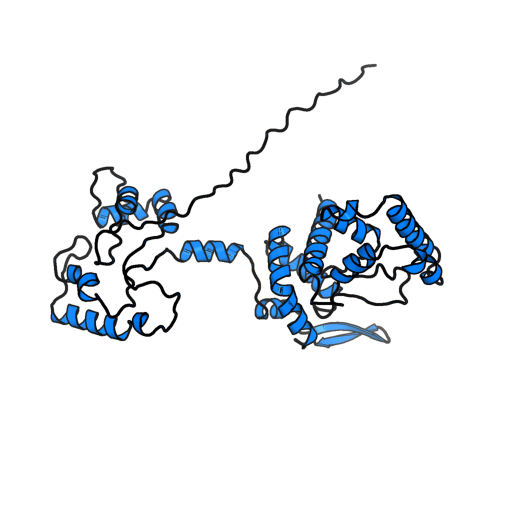? -4.111 -14.579 -14.194 1.00 89.31 187 VAL A C 1
ATOM 1507 O O . VAL A 1 187 ? -3.758 -14.287 -13.055 1.00 89.31 187 VAL A O 1
ATOM 1510 N N . PRO A 1 188 ? -3.518 -14.036 -15.282 1.00 88.56 188 PRO A N 1
ATOM 1511 C CA . PRO A 1 188 ? -2.364 -13.135 -15.174 1.00 88.56 188 PRO A CA 1
ATOM 1512 C C . PRO A 1 188 ? -2.607 -11.931 -14.259 1.00 88.56 188 PRO A C 1
ATOM 1514 O O . PRO A 1 188 ? -1.816 -11.673 -13.357 1.00 88.56 188 PRO A O 1
ATOM 1517 N N . ARG A 1 189 ? -3.757 -11.257 -14.406 1.00 91.19 189 ARG A N 1
ATOM 1518 C CA . ARG A 1 189 ? -4.133 -10.098 -13.577 1.00 91.19 189 ARG A CA 1
ATOM 1519 C C . ARG A 1 189 ? -4.289 -10.465 -12.107 1.00 91.19 189 ARG A C 1
ATOM 1521 O O . ARG A 1 189 ? -3.789 -9.765 -11.229 1.00 91.19 189 ARG A O 1
ATOM 1528 N N . ARG A 1 190 ? -4.956 -11.592 -11.833 1.00 91.94 190 ARG A N 1
ATOM 1529 C CA . ARG A 1 190 ? -5.114 -12.118 -10.469 1.00 91.94 190 ARG A CA 1
ATOM 1530 C C . ARG A 1 190 ? -3.768 -12.410 -9.823 1.00 91.94 190 ARG A C 1
ATOM 1532 O O . ARG A 1 190 ? -3.550 -11.976 -8.697 1.00 91.94 190 ARG A O 1
ATOM 1539 N N . SER A 1 191 ? -2.882 -13.105 -10.531 1.00 90.19 191 SER A N 1
ATOM 1540 C CA . SER A 1 191 ? -1.553 -13.460 -10.031 1.00 90.19 191 SER A CA 1
ATOM 1541 C C . SER A 1 191 ? -0.691 -12.223 -9.786 1.00 90.19 191 SER A C 1
ATOM 1543 O O . SER A 1 191 ? -0.094 -12.100 -8.721 1.00 90.19 191 SER A O 1
ATOM 1545 N N . LEU A 1 192 ? -0.692 -11.269 -10.722 1.00 91.00 192 LEU A N 1
ATOM 1546 C CA . LEU A 1 192 ? 0.057 -10.019 -10.607 1.00 91.00 192 LEU A CA 1
ATOM 1547 C C . LEU A 1 192 ? -0.409 -9.197 -9.399 1.00 91.00 192 LEU A C 1
ATOM 1549 O O . LEU A 1 192 ? 0.414 -8.754 -8.600 1.00 91.00 192 LEU A O 1
ATOM 1553 N N . ILE A 1 193 ? -1.722 -9.029 -9.213 1.00 92.00 193 ILE A N 1
ATOM 1554 C CA . ILE A 1 1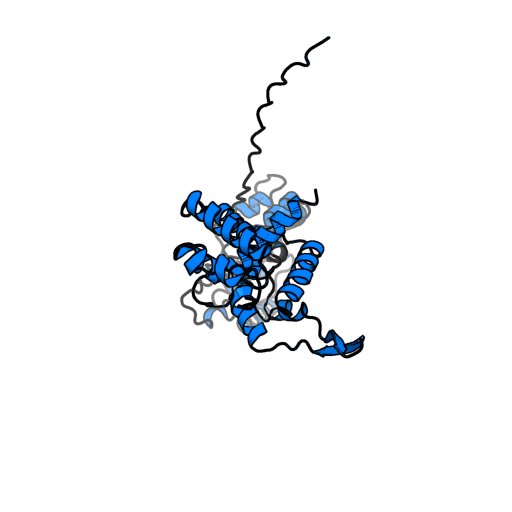93 ? -2.269 -8.272 -8.078 1.00 92.00 193 ILE A CA 1
ATOM 1555 C C . ILE A 1 193 ? -2.100 -9.014 -6.752 1.00 92.00 193 ILE A C 1
ATOM 1557 O O . ILE A 1 193 ? -1.815 -8.374 -5.741 1.00 92.00 193 ILE A O 1
ATOM 1561 N N . ALA A 1 194 ? -2.213 -10.343 -6.736 1.00 91.44 194 ALA A N 1
ATOM 1562 C CA . ALA A 1 194 ? -1.927 -11.133 -5.542 1.00 91.44 194 ALA A CA 1
ATOM 1563 C C . ALA A 1 194 ? -0.457 -10.990 -5.108 1.00 91.44 194 ALA A C 1
ATOM 1565 O O . ALA A 1 194 ? -0.189 -10.804 -3.922 1.00 91.44 194 ALA A O 1
ATOM 1566 N N . ALA A 1 195 ? 0.479 -11.013 -6.061 1.00 89.69 195 ALA A N 1
ATOM 1567 C CA . ALA A 1 195 ? 1.908 -10.890 -5.788 1.00 89.69 195 ALA A CA 1
ATOM 1568 C C . ALA A 1 195 ? 2.325 -9.455 -5.414 1.00 89.69 195 ALA A C 1
ATOM 1570 O O . ALA A 1 195 ? 3.025 -9.241 -4.424 1.00 89.69 195 ALA A O 1
ATOM 1571 N N . HIS A 1 196 ? 1.882 -8.454 -6.180 1.00 91.44 196 HIS A N 1
ATOM 1572 C CA . HIS A 1 196 ? 2.389 -7.081 -6.074 1.00 91.44 196 HIS A CA 1
ATOM 1573 C C . HIS A 1 196 ? 1.450 -6.103 -5.358 1.00 91.44 196 HIS A C 1
ATOM 1575 O O . HIS A 1 196 ? 1.884 -5.005 -5.009 1.00 91.44 196 HIS A O 1
ATOM 1581 N N . GLY A 1 197 ? 0.196 -6.469 -5.075 1.00 92.50 197 GLY A N 1
ATOM 1582 C CA . GLY A 1 197 ? -0.771 -5.617 -4.369 1.00 92.50 197 GLY A CA 1
ATOM 1583 C C . GLY A 1 197 ? -0.252 -5.056 -3.034 1.00 92.50 197 GLY A C 1
ATOM 1584 O O . GLY A 1 197 ? -0.337 -3.843 -2.812 1.00 92.50 197 GLY A O 1
ATOM 1585 N N . PRO A 1 198 ? 0.366 -5.873 -2.155 1.00 93.12 198 PRO A N 1
ATOM 1586 C CA . PRO A 1 198 ? 0.980 -5.372 -0.925 1.00 93.12 198 PRO A CA 1
ATOM 1587 C C . PRO A 1 198 ? 2.098 -4.345 -1.169 1.00 93.12 198 PRO A C 1
ATOM 1589 O O . PRO A 1 198 ? 2.177 -3.338 -0.460 1.00 93.12 198 PRO A O 1
ATOM 1592 N N . SER A 1 199 ? 2.950 -4.568 -2.174 1.00 93.88 199 SER A N 1
ATOM 1593 C CA . SER A 1 199 ? 4.028 -3.642 -2.552 1.00 93.88 199 SER A CA 1
ATOM 1594 C C . SER A 1 199 ? 3.488 -2.342 -3.150 1.00 93.88 199 SER A C 1
ATOM 1596 O O . SER A 1 199 ? 3.969 -1.268 -2.787 1.00 93.88 199 SER A O 1
ATOM 1598 N N . LEU A 1 200 ? 2.437 -2.411 -3.971 1.00 93.25 200 LEU A N 1
ATOM 1599 C CA . LEU A 1 200 ? 1.730 -1.243 -4.496 1.00 93.25 200 LEU A CA 1
ATOM 1600 C C . LEU A 1 200 ? 1.140 -0.395 -3.366 1.00 93.25 200 LEU A C 1
ATOM 1602 O O . LEU A 1 200 ? 1.391 0.805 -3.310 1.00 93.25 200 LEU A O 1
ATOM 1606 N N . ASN A 1 201 ? 0.437 -1.003 -2.408 1.00 94.25 201 ASN A N 1
ATOM 1607 C CA . ASN A 1 201 ? -0.114 -0.287 -1.249 1.00 94.25 201 ASN A CA 1
ATOM 1608 C C . ASN A 1 201 ? 0.975 0.388 -0.392 1.00 94.25 201 ASN A C 1
ATOM 1610 O O . ASN A 1 201 ? 0.774 1.472 0.164 1.00 94.25 201 ASN A O 1
ATOM 1614 N N . LYS A 1 202 ? 2.156 -0.232 -0.271 1.00 93.50 202 LYS A N 1
ATOM 1615 C CA . LYS A 1 202 ? 3.319 0.389 0.388 1.00 93.50 202 LYS A CA 1
ATOM 1616 C C . LYS A 1 202 ? 3.861 1.564 -0.428 1.00 93.50 202 LYS A C 1
ATOM 1618 O O . LYS A 1 202 ? 4.121 2.619 0.148 1.00 93.50 202 LYS A O 1
ATOM 1623 N N . MET A 1 203 ? 3.982 1.405 -1.743 1.00 94.38 203 MET A N 1
ATOM 1624 C CA . MET A 1 203 ? 4.438 2.445 -2.665 1.00 94.38 203 MET A CA 1
ATOM 1625 C C . MET A 1 203 ? 3.520 3.669 -2.634 1.00 94.38 203 MET A C 1
ATOM 1627 O O . MET A 1 203 ? 4.012 4.777 -2.426 1.00 94.38 203 MET A O 1
ATOM 1631 N N . LEU A 1 204 ? 2.197 3.485 -2.736 1.00 93.06 204 LEU A N 1
ATOM 1632 C CA . LEU A 1 204 ? 1.238 4.594 -2.711 1.00 93.06 204 LEU A CA 1
ATOM 1633 C C . LEU A 1 204 ? 1.440 5.476 -1.473 1.00 93.06 204 LEU A C 1
ATOM 1635 O O . LEU A 1 204 ? 1.436 6.701 -1.566 1.00 93.06 204 LEU A O 1
ATOM 1639 N N . ARG A 1 205 ? 1.705 4.863 -0.315 1.00 91.06 205 ARG A N 1
ATOM 1640 C CA . ARG A 1 205 ? 2.020 5.596 0.917 1.00 91.06 205 ARG A CA 1
ATOM 1641 C C . ARG A 1 205 ? 3.402 6.238 0.886 1.00 91.06 205 ARG A C 1
ATOM 1643 O O . ARG A 1 205 ? 3.513 7.420 1.195 1.00 91.06 205 ARG A O 1
ATOM 1650 N N . LYS A 1 206 ? 4.440 5.489 0.495 1.00 92.81 206 LYS A N 1
ATOM 1651 C CA . LYS A 1 206 ? 5.832 5.972 0.429 1.00 92.81 206 LYS A CA 1
ATOM 1652 C C . LYS A 1 206 ? 5.971 7.222 -0.447 1.00 92.81 206 LYS A C 1
ATOM 1654 O O . LYS A 1 206 ? 6.728 8.120 -0.099 1.00 92.81 206 LYS A O 1
ATOM 1659 N N . TYR A 1 207 ? 5.223 7.290 -1.548 1.00 93.25 207 TYR A N 1
ATOM 1660 C CA . TYR A 1 207 ? 5.289 8.374 -2.534 1.00 93.25 207 TYR A CA 1
ATOM 1661 C C . TYR A 1 207 ? 4.090 9.339 -2.471 1.00 93.25 207 TYR A C 1
ATOM 1663 O O . TYR A 1 207 ? 3.830 10.113 -3.403 1.00 93.25 207 TYR A O 1
ATOM 1671 N N . SER A 1 208 ? 3.351 9.314 -1.356 1.00 91.31 208 SER A N 1
ATOM 1672 C CA . SER A 1 208 ? 2.211 10.198 -1.081 1.00 91.31 208 SER A CA 1
ATOM 1673 C C . SER A 1 208 ? 1.168 10.213 -2.205 1.00 91.31 208 SER A C 1
ATOM 1675 O O . SER A 1 208 ? 0.615 11.254 -2.551 1.00 91.31 208 SER A O 1
ATOM 1677 N N . VAL A 1 209 ? 0.906 9.070 -2.832 1.00 91.62 209 VAL A N 1
ATOM 1678 C CA . VAL A 1 209 ? -0.191 8.838 -3.783 1.00 91.62 209 VAL A CA 1
ATOM 1679 C C . VAL A 1 209 ? -1.439 8.448 -2.982 1.00 91.62 209 VAL A C 1
ATOM 1681 O O . VAL A 1 209 ? -1.946 7.338 -3.070 1.00 91.62 209 VAL A O 1
ATOM 1684 N N . ASN A 1 210 ? -1.891 9.360 -2.121 1.00 87.44 210 ASN A N 1
ATOM 1685 C CA . ASN A 1 210 ? -2.881 9.088 -1.072 1.00 87.44 210 ASN A CA 1
ATOM 1686 C C . ASN A 1 210 ? -4.155 9.946 -1.172 1.00 87.44 210 ASN A C 1
ATOM 1688 O O . ASN A 1 210 ? -5.020 9.859 -0.305 1.00 87.44 210 ASN A O 1
ATOM 1692 N N . SER A 1 211 ? -4.289 10.773 -2.214 1.00 88.50 211 SER A N 1
ATOM 1693 C CA . SER A 1 211 ? -5.532 11.488 -2.519 1.00 88.50 211 SER A CA 1
ATOM 1694 C C . SER A 1 211 ? -6.261 10.827 -3.691 1.00 88.50 211 SER A C 1
ATOM 1696 O O . SER A 1 211 ? -5.588 10.308 -4.586 1.00 88.50 211 SER A O 1
ATOM 1698 N N . PRO A 1 212 ? -7.608 10.897 -3.762 1.00 89.25 212 PRO A N 1
ATOM 1699 C CA . PRO A 1 212 ? -8.370 10.283 -4.852 1.00 89.25 212 PRO A CA 1
ATOM 1700 C C . PRO A 1 212 ? -7.858 10.669 -6.244 1.00 89.25 212 PRO A C 1
ATOM 1702 O O . PRO A 1 212 ? -7.695 9.813 -7.106 1.00 89.25 212 PRO A O 1
ATOM 1705 N N . ARG A 1 213 ? -7.502 11.948 -6.443 1.00 91.62 213 ARG A N 1
ATOM 1706 C CA . ARG A 1 213 ? -6.942 12.440 -7.709 1.00 91.62 213 ARG A CA 1
ATOM 1707 C C . ARG A 1 213 ? -5.589 11.804 -8.035 1.00 91.62 213 ARG A C 1
ATOM 1709 O O . ARG A 1 213 ? -5.383 11.385 -9.165 1.00 91.62 213 ARG A O 1
ATOM 1716 N N . ARG A 1 214 ? -4.666 11.728 -7.069 1.00 92.06 214 ARG A N 1
ATOM 1717 C CA . ARG A 1 214 ? -3.330 11.146 -7.298 1.00 92.06 214 ARG A CA 1
ATOM 1718 C C . ARG A 1 214 ? -3.420 9.647 -7.565 1.00 92.06 214 ARG A C 1
ATOM 1720 O O . ARG A 1 214 ? -2.749 9.171 -8.470 1.00 92.06 214 ARG A O 1
ATOM 1727 N N . VAL A 1 215 ? -4.279 8.944 -6.826 1.00 91.81 215 VAL A N 1
ATOM 1728 C CA . VAL A 1 215 ? -4.574 7.520 -7.039 1.00 91.81 215 VAL A CA 1
ATOM 1729 C C . VAL A 1 215 ? -5.125 7.297 -8.448 1.00 91.81 215 VAL A C 1
ATOM 1731 O O . VAL A 1 215 ? -4.565 6.495 -9.189 1.00 91.81 215 VAL A O 1
ATOM 1734 N N . ALA A 1 216 ? -6.152 8.050 -8.855 1.00 91.81 216 ALA A N 1
ATOM 1735 C CA . ALA A 1 216 ? -6.747 7.927 -10.185 1.00 91.81 216 ALA A CA 1
ATOM 1736 C C . ALA A 1 216 ? -5.740 8.213 -11.311 1.00 91.81 216 ALA A C 1
ATOM 1738 O O . ALA A 1 216 ? -5.669 7.457 -12.273 1.00 91.81 216 ALA A O 1
ATOM 1739 N N . THR A 1 217 ? -4.923 9.265 -11.186 1.00 93.38 217 THR A N 1
ATOM 1740 C CA . THR A 1 217 ? -3.892 9.583 -12.187 1.00 93.38 217 THR A CA 1
ATOM 1741 C C . THR A 1 217 ? -2.804 8.511 -12.248 1.00 93.38 217 THR A C 1
ATOM 1743 O O . THR A 1 217 ? -2.407 8.115 -13.340 1.00 93.38 217 THR A O 1
ATOM 1746 N N . PHE A 1 218 ? -2.334 8.017 -11.098 1.00 94.25 218 PHE A N 1
ATOM 1747 C CA . PHE A 1 218 ? -1.337 6.950 -11.062 1.00 94.25 218 PHE A CA 1
ATOM 1748 C C . PHE A 1 218 ? -1.859 5.683 -11.744 1.00 94.25 218 PHE A C 1
ATOM 1750 O O . PHE A 1 218 ? -1.213 5.177 -12.657 1.00 94.25 218 PHE A O 1
ATOM 1757 N N . PHE A 1 219 ? -3.038 5.195 -11.342 1.00 93.19 219 PHE A N 1
ATOM 1758 C CA . PHE A 1 219 ? -3.590 3.961 -11.899 1.00 93.19 219 PHE A CA 1
ATOM 1759 C C . PHE A 1 219 ? -4.067 4.118 -13.341 1.00 93.19 219 PHE A C 1
ATOM 1761 O O . PHE A 1 219 ? -3.936 3.167 -14.100 1.00 93.19 219 PHE A O 1
ATOM 1768 N N . GLY A 1 220 ? -4.544 5.296 -13.751 1.00 92.31 220 GLY A N 1
ATOM 1769 C CA . GLY A 1 220 ? -4.873 5.572 -15.152 1.00 92.31 220 GLY A CA 1
ATOM 1770 C C . GLY A 1 220 ? -3.678 5.341 -16.079 1.00 92.31 220 GLY A C 1
ATOM 1771 O O . GLY A 1 220 ? -3.806 4.631 -17.073 1.00 92.31 220 GLY A O 1
ATOM 1772 N N . ASN A 1 221 ? -2.502 5.852 -15.700 1.00 92.56 221 ASN A N 1
ATOM 1773 C CA . ASN A 1 221 ? -1.264 5.591 -16.436 1.00 92.56 221 ASN A CA 1
ATOM 1774 C C . ASN A 1 221 ? -0.833 4.130 -16.287 1.00 92.56 221 ASN A C 1
ATOM 1776 O O . ASN A 1 221 ? -0.621 3.445 -17.281 1.00 92.56 221 ASN A O 1
ATOM 1780 N N . ALA A 1 222 ? -0.762 3.623 -15.053 1.00 94.25 222 ALA A N 1
ATOM 1781 C CA . ALA A 1 222 ? -0.241 2.285 -14.803 1.00 94.25 222 ALA A CA 1
ATOM 1782 C C . ALA A 1 222 ? -1.030 1.192 -15.529 1.00 94.25 222 ALA A C 1
ATOM 1784 O O . ALA A 1 222 ? -0.440 0.254 -16.054 1.00 94.25 222 ALA A O 1
ATOM 1785 N N . MET A 1 223 ? -2.357 1.311 -15.604 1.00 92.88 223 MET A N 1
ATOM 1786 C CA . MET A 1 223 ? -3.190 0.367 -16.343 1.00 92.88 223 MET A CA 1
ATOM 1787 C C . MET A 1 223 ? -2.875 0.373 -17.838 1.00 92.88 223 MET A C 1
ATOM 1789 O O . MET A 1 223 ? -2.753 -0.702 -18.414 1.00 92.88 223 MET A O 1
ATOM 1793 N N . GLN A 1 224 ? -2.707 1.540 -18.459 1.00 90.50 224 GLN A N 1
ATOM 1794 C CA . GLN A 1 224 ? -2.373 1.620 -19.881 1.00 90.50 224 GLN A CA 1
ATOM 1795 C C . GLN A 1 224 ? -1.000 0.993 -20.168 1.00 90.50 224 GLN A C 1
ATOM 1797 O O . GLN A 1 224 ? -0.872 0.176 -21.077 1.00 90.50 224 GLN A O 1
ATOM 1802 N N . GLU A 1 225 ? -0.007 1.323 -19.343 1.00 91.50 225 GLU A N 1
ATOM 1803 C CA . GLU A 1 225 ? 1.383 0.872 -19.478 1.00 91.50 225 GLU A CA 1
ATOM 1804 C C . GLU A 1 225 ? 1.560 -0.645 -19.251 1.00 91.50 225 GLU A C 1
ATOM 1806 O O . GLU A 1 225 ? 2.475 -1.265 -19.780 1.00 91.50 225 GLU A O 1
ATOM 1811 N N . THR A 1 226 ? 0.671 -1.278 -18.482 1.00 91.75 226 THR A N 1
ATOM 1812 C CA . THR A 1 226 ? 0.776 -2.702 -18.088 1.00 91.75 226 THR A CA 1
ATOM 1813 C C . THR A 1 226 ? -0.238 -3.610 -18.784 1.00 91.75 226 THR A C 1
ATOM 1815 O O . THR A 1 226 ? -0.540 -4.709 -18.305 1.00 91.75 226 THR A O 1
ATOM 1818 N N . ILE A 1 227 ? -0.833 -3.145 -19.887 1.00 90.88 227 ILE A N 1
ATOM 1819 C CA . ILE A 1 227 ? -1.901 -3.857 -20.608 1.00 90.88 227 ILE A CA 1
ATOM 1820 C C . ILE A 1 227 ? -3.029 -4.250 -19.634 1.00 90.88 227 ILE A C 1
ATOM 1822 O O . ILE A 1 227 ? -3.397 -5.417 -19.446 1.00 90.88 227 ILE A O 1
ATOM 1826 N N . TRP A 1 228 ? -3.562 -3.242 -18.953 1.00 92.31 228 TRP A N 1
ATOM 1827 C CA . TRP A 1 228 ? -4.607 -3.359 -17.941 1.00 92.31 228 TRP A CA 1
ATOM 1828 C C . TRP A 1 228 ? -4.189 -4.274 -16.778 1.00 92.31 228 TRP A C 1
ATOM 1830 O O . TRP A 1 228 ? -4.928 -5.192 -16.418 1.00 92.31 228 TRP A O 1
ATOM 1840 N N . LEU A 1 229 ? -2.995 -4.043 -16.211 1.00 91.38 229 LEU A N 1
ATOM 1841 C CA . LEU A 1 229 ? -2.420 -4.787 -15.076 1.00 91.38 229 LEU A CA 1
ATOM 1842 C C . LEU A 1 229 ? -2.228 -6.286 -15.354 1.00 91.38 229 LEU A C 1
ATOM 1844 O O . LEU A 1 229 ? -2.453 -7.113 -14.469 1.00 91.38 229 LEU A O 1
ATOM 1848 N N . SER A 1 230 ? -1.850 -6.647 -16.583 1.00 89.44 230 SER A N 1
ATOM 1849 C CA . SER A 1 230 ? -1.612 -8.045 -16.973 1.00 89.44 230 SER A CA 1
ATOM 1850 C C . SER A 1 230 ? -0.141 -8.407 -17.172 1.00 89.44 230 SER A C 1
ATOM 1852 O O . SER A 1 230 ? 0.178 -9.590 -17.075 1.00 89.44 230 SER A O 1
ATOM 1854 N N . VAL A 1 231 ? 0.736 -7.424 -17.401 1.00 90.94 231 VAL A N 1
ATOM 1855 C CA . VAL A 1 231 ? 2.173 -7.631 -17.638 1.00 90.94 231 VAL A CA 1
ATOM 1856 C C . VAL A 1 231 ? 2.997 -6.479 -17.055 1.00 90.94 231 VAL A C 1
ATOM 1858 O O . VAL A 1 231 ? 2.538 -5.337 -17.035 1.00 90.94 231 VAL A O 1
ATOM 1861 N N . LEU A 1 232 ? 4.208 -6.764 -16.571 1.00 92.81 232 LEU A N 1
ATOM 1862 C CA . LEU A 1 232 ? 5.150 -5.754 -16.061 1.00 92.81 232 LEU A CA 1
ATOM 1863 C C . LEU A 1 232 ? 6.438 -5.659 -16.878 1.00 92.81 232 LEU A C 1
ATOM 1865 O O . LEU A 1 232 ? 7.308 -4.882 -16.505 1.00 92.81 232 LEU A O 1
ATOM 1869 N N . HIS A 1 233 ? 6.601 -6.417 -17.955 1.00 93.12 233 HIS A N 1
ATOM 1870 C CA . HIS A 1 233 ? 7.782 -6.370 -18.812 1.00 93.12 233 HIS A CA 1
ATOM 1871 C C . HIS A 1 233 ? 7.363 -6.410 -20.282 1.00 93.12 233 HIS A C 1
ATOM 1873 O O . HIS A 1 233 ? 6.734 -7.372 -20.715 1.00 93.12 233 HIS A O 1
ATOM 1879 N N . GLU A 1 234 ? 7.717 -5.370 -21.040 1.00 88.19 234 GLU A N 1
ATOM 1880 C CA . GLU A 1 234 ? 7.424 -5.279 -22.476 1.00 88.19 234 GLU A CA 1
ATOM 1881 C C . GLU A 1 234 ? 8.029 -6.459 -23.257 1.00 88.19 234 GLU A C 1
ATOM 1883 O O . GLU A 1 234 ? 7.363 -7.051 -24.106 1.00 88.19 234 GLU A O 1
ATOM 1888 N N . ASN A 1 235 ? 9.278 -6.823 -22.939 1.00 88.00 235 ASN A N 1
ATOM 1889 C CA . ASN A 1 235 ? 9.997 -7.983 -23.460 1.00 88.00 235 ASN A CA 1
ATOM 1890 C C . ASN A 1 235 ? 9.979 -8.090 -24.995 1.00 88.00 235 ASN A C 1
ATOM 1892 O O . ASN A 1 235 ? 9.775 -9.167 -25.564 1.00 88.00 235 ASN A O 1
ATOM 1896 N N . ASN A 1 236 ? 10.191 -6.962 -25.675 1.00 88.62 236 ASN A N 1
ATOM 1897 C CA . ASN A 1 236 ? 10.248 -6.908 -27.130 1.00 88.62 236 ASN A CA 1
ATOM 1898 C C . ASN A 1 236 ? 11.701 -6.736 -27.615 1.00 88.62 236 ASN A C 1
ATOM 1900 O O . ASN A 1 236 ? 12.181 -5.603 -27.734 1.00 88.62 236 ASN A O 1
ATOM 1904 N N . PRO A 1 237 ? 12.415 -7.833 -27.944 1.00 88.38 237 PRO A N 1
ATOM 1905 C CA . PRO A 1 237 ? 13.824 -7.773 -28.333 1.00 88.38 237 PRO A CA 1
ATOM 1906 C C . PRO A 1 237 ? 14.069 -7.021 -29.647 1.00 88.38 237 PRO A C 1
ATOM 1908 O O . PRO A 1 237 ? 15.201 -6.626 -29.921 1.00 88.38 237 PRO A O 1
ATOM 1911 N N . ASN A 1 238 ? 13.031 -6.797 -30.459 1.00 89.62 238 ASN A N 1
ATOM 1912 C CA . ASN A 1 238 ? 13.141 -6.089 -31.735 1.00 89.62 238 ASN A CA 1
ATOM 1913 C C . ASN A 1 238 ? 13.163 -4.561 -31.578 1.00 89.62 238 ASN A C 1
ATOM 1915 O O . ASN A 1 238 ? 13.431 -3.851 -32.548 1.00 89.62 238 ASN A O 1
ATOM 1919 N N . MET A 1 239 ? 12.876 -4.035 -30.384 1.00 93.00 239 MET A N 1
ATOM 1920 C CA . MET A 1 239 ? 12.902 -2.595 -30.150 1.00 93.00 239 MET A CA 1
ATOM 1921 C C . MET A 1 239 ? 14.335 -2.082 -30.061 1.00 93.00 239 MET A C 1
ATOM 1923 O O . MET A 1 239 ? 15.199 -2.684 -29.427 1.00 93.00 239 MET A O 1
ATOM 1927 N N . TRP A 1 240 ? 14.584 -0.909 -30.646 1.00 94.69 240 TRP A N 1
ATOM 1928 C CA . TRP A 1 240 ? 15.923 -0.313 -30.696 1.00 94.69 240 TRP A CA 1
ATOM 1929 C C . TRP A 1 240 ? 16.514 -0.019 -29.305 1.00 94.69 240 TRP A C 1
ATOM 1931 O O . TRP A 1 240 ? 17.729 0.062 -29.136 1.00 94.69 240 TRP A O 1
ATOM 1941 N N . TYR A 1 241 ? 15.658 0.148 -28.298 1.00 93.50 241 TYR A N 1
ATOM 1942 C CA . TYR A 1 241 ? 16.059 0.409 -26.921 1.00 93.50 241 TYR A CA 1
ATOM 1943 C C . TYR A 1 241 ? 16.268 -0.860 -26.087 1.00 93.50 241 TYR A C 1
ATOM 1945 O O . TYR A 1 241 ? 16.764 -0.742 -24.968 1.00 93.50 241 TYR A O 1
ATOM 1953 N N . TYR A 1 242 ? 15.958 -2.056 -26.601 1.00 93.88 242 TYR A N 1
ATOM 1954 C CA . TYR A 1 242 ? 16.244 -3.315 -25.908 1.00 93.88 242 TYR A CA 1
ATOM 1955 C C . TYR A 1 242 ? 17.754 -3.431 -25.604 1.00 93.88 242 TYR A C 1
ATOM 1957 O O . TYR A 1 242 ? 18.563 -3.070 -26.468 1.00 93.88 242 TYR A O 1
ATOM 1965 N N . PRO A 1 243 ? 18.169 -3.884 -24.399 1.00 93.69 243 PRO A N 1
ATOM 1966 C CA . PRO A 1 243 ? 17.385 -4.488 -23.307 1.00 93.69 243 PRO A CA 1
ATOM 1967 C C . PRO A 1 243 ? 16.869 -3.494 -22.249 1.00 93.69 243 PRO A C 1
ATOM 1969 O O . PRO A 1 243 ? 16.470 -3.884 -21.152 1.00 93.69 243 PRO A O 1
ATOM 1972 N N . TRP A 1 244 ? 16.892 -2.194 -22.539 1.00 95.06 244 TRP A N 1
ATOM 1973 C CA . TRP A 1 244 ? 16.407 -1.126 -21.657 1.00 95.06 244 TRP A CA 1
ATOM 1974 C C . TRP A 1 244 ? 14.935 -0.777 -21.915 1.00 95.06 244 TRP A C 1
ATOM 1976 O O . TRP A 1 244 ? 14.541 0.385 -21.829 1.00 95.06 244 TRP A O 1
ATOM 1986 N N . ASP A 1 245 ? 14.150 -1.789 -22.265 1.00 94.44 245 ASP A N 1
ATOM 1987 C CA . ASP A 1 245 ? 12.708 -1.749 -22.489 1.00 94.44 245 ASP A CA 1
ATOM 1988 C C . ASP A 1 245 ? 11.898 -1.565 -21.198 1.00 94.44 245 ASP A C 1
ATOM 1990 O O . ASP A 1 245 ? 12.445 -1.590 -20.084 1.00 94.44 245 ASP A O 1
ATOM 1994 N N . GLY A 1 246 ? 10.597 -1.325 -21.369 1.00 94.88 246 GLY A N 1
ATOM 1995 C CA . GLY A 1 246 ? 9.689 -0.964 -20.290 1.00 94.88 246 GLY A CA 1
ATOM 1996 C C . GLY A 1 246 ? 9.529 -2.065 -19.245 1.00 94.88 246 GLY A C 1
ATOM 1997 O O . GLY A 1 246 ? 9.233 -3.222 -19.563 1.00 94.88 246 GLY A O 1
ATOM 1998 N N . ARG A 1 247 ? 9.727 -1.700 -17.967 1.00 95.50 247 ARG A N 1
ATOM 1999 C CA . ARG A 1 247 ? 9.458 -2.583 -16.821 1.00 95.50 247 ARG A CA 1
ATOM 2000 C C . ARG A 1 247 ? 8.702 -1.905 -15.678 1.00 95.50 247 ARG A C 1
ATOM 2002 O O . ARG A 1 247 ? 8.853 -0.711 -15.424 1.00 95.50 247 ARG A O 1
ATOM 2009 N N . GLY A 1 248 ? 7.936 -2.690 -14.931 1.00 95.38 248 GLY A N 1
ATOM 2010 C CA . GLY A 1 248 ? 7.189 -2.257 -13.755 1.00 95.38 248 GLY A CA 1
ATOM 2011 C C . GLY A 1 248 ? 5.894 -1.517 -14.091 1.00 95.38 248 GLY A C 1
ATOM 2012 O O . GLY A 1 248 ? 5.469 -1.434 -15.245 1.00 95.38 248 GLY A O 1
ATOM 2013 N N . PHE A 1 249 ? 5.248 -0.969 -13.058 1.00 95.62 249 PHE A N 1
ATOM 2014 C CA . PHE A 1 249 ? 3.886 -0.426 -13.177 1.00 95.62 249 PHE A CA 1
ATOM 2015 C C . PHE A 1 249 ? 3.770 0.859 -13.999 1.00 95.62 249 PHE A C 1
ATOM 2017 O O . PHE A 1 249 ? 2.673 1.188 -14.421 1.00 95.62 249 PHE A O 1
ATOM 2024 N N . LEU A 1 250 ? 4.866 1.586 -14.217 1.00 95.94 250 LEU A N 1
ATOM 2025 C CA . LEU A 1 250 ? 4.908 2.760 -15.101 1.00 95.94 250 LEU A CA 1
ATOM 2026 C C . LEU A 1 250 ? 5.951 2.594 -16.216 1.00 95.94 250 LEU A C 1
ATOM 2028 O O . LEU A 1 250 ? 6.475 3.592 -16.697 1.00 95.94 250 LEU A O 1
ATOM 2032 N N . GLN A 1 251 ? 6.289 1.344 -16.565 1.00 94.56 251 GLN A N 1
ATOM 2033 C CA . GLN A 1 251 ? 7.182 0.994 -17.678 1.00 94.56 251 GLN A CA 1
ATOM 2034 C C . GLN A 1 251 ? 8.467 1.843 -17.718 1.00 94.56 251 GLN A C 1
ATOM 2036 O O . GLN A 1 251 ? 8.749 2.565 -18.675 1.00 94.56 251 GLN A O 1
ATOM 2041 N N . LEU A 1 252 ? 9.278 1.752 -16.656 1.00 95.69 252 LEU A N 1
ATOM 2042 C CA . LEU A 1 252 ? 10.590 2.396 -16.581 1.00 95.69 252 LEU A CA 1
ATOM 2043 C C . LEU A 1 252 ? 11.428 1.968 -17.799 1.00 95.69 252 LEU A C 1
ATOM 2045 O O . LEU A 1 252 ? 11.740 0.789 -17.946 1.00 95.69 252 LEU A O 1
ATOM 2049 N N . THR A 1 253 ? 11.766 2.920 -18.669 1.00 95.50 253 THR A N 1
ATOM 2050 C CA . THR A 1 253 ? 12.387 2.673 -19.986 1.00 95.50 253 THR A CA 1
ATOM 2051 C C . THR A 1 253 ? 13.629 3.543 -20.158 1.00 95.50 253 THR A C 1
ATOM 2053 O O . THR A 1 253 ? 13.669 4.644 -19.617 1.00 95.50 253 THR A O 1
ATOM 2056 N N . HIS A 1 254 ? 14.611 3.093 -20.942 1.00 95.94 254 HIS A N 1
ATOM 2057 C CA . HIS A 1 254 ? 15.913 3.728 -21.197 1.00 95.94 254 HIS A CA 1
ATOM 2058 C C . HIS A 1 254 ? 16.914 3.642 -20.031 1.00 95.94 254 HIS A C 1
ATOM 2060 O O . HIS A 1 254 ? 16.543 3.832 -18.870 1.00 95.94 254 HIS A O 1
ATOM 2066 N N . PRO A 1 255 ? 18.214 3.428 -20.318 1.00 96.62 255 PRO A N 1
ATOM 2067 C CA . PRO A 1 255 ? 19.238 3.225 -19.292 1.00 96.62 255 PRO A CA 1
ATOM 2068 C C . PRO A 1 255 ? 19.359 4.387 -18.308 1.00 96.62 255 PRO A C 1
ATOM 2070 O O . PRO A 1 255 ? 19.593 4.153 -17.127 1.00 96.62 255 PRO A O 1
ATOM 2073 N N . GLU A 1 256 ? 19.147 5.629 -18.748 1.00 96.19 256 GLU A N 1
ATOM 2074 C CA . GLU A 1 256 ? 19.192 6.802 -17.866 1.00 96.19 256 GLU A CA 1
ATOM 2075 C C . GLU A 1 256 ? 18.172 6.705 -16.718 1.00 96.19 256 GLU A C 1
ATOM 2077 O O . GLU A 1 256 ? 18.478 7.032 -15.571 1.00 96.19 256 GLU A O 1
ATOM 2082 N N . ASN A 1 257 ? 16.966 6.205 -16.999 1.00 97.25 257 ASN A N 1
ATOM 2083 C CA . ASN A 1 257 ? 15.927 6.057 -15.986 1.00 97.25 257 ASN A CA 1
ATOM 2084 C C . ASN A 1 257 ? 16.232 4.912 -15.011 1.00 97.25 257 ASN A C 1
ATOM 2086 O O . ASN A 1 257 ? 16.000 5.073 -13.813 1.00 97.25 257 ASN A O 1
ATOM 2090 N N . TYR A 1 258 ? 16.798 3.800 -15.492 1.00 97.38 258 TYR A N 1
ATOM 2091 C CA . TYR A 1 258 ? 17.256 2.703 -14.630 1.00 97.38 258 TYR A CA 1
ATOM 2092 C C . TYR A 1 258 ? 18.416 3.132 -13.729 1.00 97.38 258 TYR A C 1
ATOM 2094 O O . TYR A 1 258 ? 18.349 2.938 -12.517 1.00 97.38 258 TYR A O 1
ATOM 2102 N N . LEU A 1 259 ? 19.438 3.784 -14.293 1.00 97.38 259 LEU A N 1
ATOM 2103 C CA . LEU A 1 259 ? 20.568 4.326 -13.535 1.00 97.38 259 LEU A CA 1
ATOM 2104 C C . LEU A 1 259 ? 20.090 5.319 -12.466 1.00 97.38 259 LEU A C 1
ATOM 2106 O O . LEU A 1 259 ? 20.472 5.194 -11.304 1.00 97.38 259 LEU A O 1
ATOM 2110 N N . GLY A 1 260 ? 19.191 6.240 -12.829 1.00 97.25 260 GLY A N 1
ATOM 2111 C CA . GLY A 1 260 ? 18.608 7.194 -11.885 1.00 97.25 260 GLY A CA 1
ATOM 2112 C C . GLY A 1 260 ? 17.788 6.527 -10.776 1.00 97.25 260 GLY A C 1
ATOM 2113 O O . GLY A 1 260 ? 17.851 6.953 -9.622 1.00 97.25 260 GLY A O 1
ATOM 2114 N N . TYR A 1 261 ? 17.054 5.457 -11.088 1.00 97.31 261 TYR A N 1
ATOM 2115 C CA . TYR A 1 261 ? 16.347 4.670 -10.078 1.00 97.31 261 TYR A CA 1
ATOM 2116 C C . TYR A 1 261 ? 17.327 3.981 -9.115 1.00 97.31 261 TYR A C 1
ATOM 2118 O O . TYR A 1 261 ? 17.137 4.035 -7.901 1.00 97.31 261 TYR A O 1
ATOM 2126 N N . TRP A 1 262 ? 18.408 3.385 -9.616 1.00 97.44 262 TRP A N 1
ATOM 2127 C CA . TRP A 1 262 ? 19.421 2.745 -8.770 1.00 97.44 262 TRP A CA 1
ATOM 2128 C C . TRP A 1 262 ? 20.198 3.748 -7.907 1.00 97.44 262 TRP A C 1
ATOM 2130 O O . TRP A 1 262 ? 20.527 3.446 -6.757 1.00 97.44 262 TRP A O 1
ATOM 2140 N N . ASP A 1 263 ? 20.430 4.964 -8.404 1.00 97.25 263 ASP A N 1
ATOM 2141 C CA . ASP A 1 263 ? 20.965 6.068 -7.600 1.00 97.25 263 ASP A CA 1
ATOM 2142 C C . ASP A 1 263 ? 20.009 6.453 -6.472 1.00 97.25 263 ASP A C 1
ATOM 2144 O O . ASP A 1 263 ? 20.417 6.543 -5.315 1.00 97.25 263 ASP A O 1
ATOM 2148 N N . PHE A 1 264 ? 18.716 6.589 -6.778 1.00 95.81 264 PHE A N 1
ATOM 2149 C CA . PHE A 1 264 ? 17.684 6.849 -5.774 1.00 95.81 264 PHE A CA 1
ATOM 2150 C C . PHE A 1 264 ? 17.612 5.747 -4.703 1.00 95.81 264 PHE A C 1
ATOM 2152 O O . PHE A 1 264 ? 17.379 6.029 -3.528 1.00 95.81 264 PHE A O 1
ATOM 2159 N N . LYS A 1 265 ? 17.850 4.489 -5.086 1.00 94.62 265 LYS A N 1
ATOM 2160 C CA . LYS A 1 265 ? 17.922 3.345 -4.163 1.00 94.62 265 LYS A CA 1
ATOM 2161 C C . LYS A 1 265 ? 19.194 3.327 -3.311 1.00 94.62 265 LYS A C 1
ATOM 2163 O O . LYS A 1 265 ? 19.281 2.504 -2.404 1.00 94.62 265 LYS A O 1
ATOM 2168 N N . GLY A 1 266 ? 20.167 4.196 -3.592 1.00 96.00 266 GLY A N 1
ATOM 2169 C CA . GLY A 1 266 ? 21.461 4.230 -2.911 1.00 96.00 266 GLY A CA 1
ATOM 2170 C C . GLY A 1 266 ? 22.403 3.091 -3.308 1.00 96.00 266 GLY A C 1
ATOM 2171 O O . GLY A 1 266 ? 23.401 2.871 -2.630 1.00 96.00 266 GLY A O 1
ATOM 2172 N N . ILE A 1 267 ? 22.096 2.364 -4.387 1.00 95.00 267 ILE A N 1
ATOM 2173 C CA . ILE A 1 267 ? 22.882 1.211 -4.860 1.00 95.00 267 ILE A CA 1
ATOM 2174 C C . ILE A 1 267 ? 23.693 1.532 -6.120 1.00 95.00 267 ILE A C 1
ATOM 2176 O O . ILE A 1 267 ? 24.595 0.785 -6.488 1.00 95.00 267 ILE A O 1
ATOM 2180 N N . GLY A 1 268 ? 23.420 2.665 -6.772 1.00 94.25 268 GLY A N 1
ATOM 2181 C CA . GLY A 1 268 ? 24.105 3.067 -7.998 1.00 94.25 268 GLY A CA 1
ATOM 2182 C C . GLY A 1 268 ? 25.619 3.272 -7.848 1.00 94.25 268 GLY A C 1
ATOM 2183 O O . GLY A 1 268 ? 26.341 3.171 -8.839 1.00 94.25 268 GLY A O 1
ATOM 2184 N N . ASN A 1 269 ? 26.136 3.490 -6.635 1.00 93.75 269 ASN A N 1
ATOM 2185 C CA . ASN A 1 269 ? 27.578 3.614 -6.374 1.00 93.75 269 ASN A CA 1
ATOM 2186 C C . ASN A 1 269 ? 28.384 2.339 -6.700 1.00 93.75 269 ASN A C 1
ATOM 2188 O O . ASN A 1 269 ? 29.601 2.416 -6.841 1.00 93.75 269 ASN A O 1
ATOM 2192 N N . GLN A 1 270 ? 27.719 1.191 -6.854 1.00 95.19 270 GLN A N 1
ATOM 2193 C CA . GLN A 1 270 ? 28.336 -0.066 -7.290 1.00 95.19 270 GLN A CA 1
ATOM 2194 C C . GLN A 1 270 ? 28.619 -0.096 -8.802 1.00 95.19 270 GLN A C 1
ATOM 2196 O O . GLN A 1 270 ? 29.305 -0.993 -9.285 1.00 95.19 270 GLN A O 1
ATOM 2201 N N . ILE A 1 271 ? 28.107 0.881 -9.559 1.00 95.56 271 ILE A N 1
ATOM 2202 C CA . ILE A 1 271 ? 28.324 1.020 -11.000 1.00 95.56 271 ILE A CA 1
ATOM 2203 C C . ILE A 1 271 ? 29.287 2.185 -11.227 1.00 95.56 271 ILE A C 1
ATOM 2205 O O . ILE A 1 271 ? 28.951 3.341 -10.948 1.00 95.56 271 ILE A O 1
ATOM 2209 N N . SER A 1 272 ? 30.475 1.890 -11.761 1.00 95.50 272 SER A N 1
ATOM 2210 C CA . SER A 1 272 ? 31.481 2.914 -12.055 1.00 95.50 272 SER A CA 1
ATOM 2211 C C . SER A 1 272 ? 30.977 3.926 -13.092 1.00 95.50 272 SER A C 1
ATOM 2213 O O . SER A 1 272 ? 30.151 3.612 -13.952 1.00 95.50 272 SER A O 1
ATOM 2215 N N . GLN A 1 273 ? 31.502 5.153 -13.044 1.00 95.94 273 GLN A N 1
ATOM 2216 C CA . GLN A 1 273 ? 31.162 6.187 -14.033 1.00 95.94 273 GLN A CA 1
ATOM 2217 C C . GLN A 1 273 ? 31.556 5.788 -15.459 1.00 95.94 273 GLN A C 1
ATOM 2219 O O . GLN A 1 273 ? 30.867 6.131 -16.415 1.00 95.94 273 GLN A O 1
ATOM 2224 N N . GLU A 1 274 ? 32.626 5.011 -15.606 1.00 95.19 274 GLU A N 1
ATOM 2225 C CA . GLU A 1 274 ? 33.045 4.471 -16.895 1.00 95.19 274 GLU A CA 1
ATOM 2226 C C . GLU A 1 274 ? 31.980 3.544 -17.501 1.00 95.19 274 GLU A C 1
ATOM 2228 O O . GLU A 1 274 ? 31.585 3.740 -18.649 1.00 95.19 274 GLU A O 1
ATOM 2233 N N . ILE A 1 275 ? 31.449 2.599 -16.716 1.00 95.12 275 ILE A N 1
ATOM 2234 C CA . ILE A 1 275 ? 30.395 1.675 -17.165 1.00 95.12 275 ILE A CA 1
ATOM 2235 C C . ILE A 1 275 ? 29.110 2.441 -17.499 1.00 95.12 275 ILE A C 1
ATOM 2237 O O . ILE A 1 275 ? 28.482 2.183 -18.525 1.00 95.12 275 ILE A O 1
ATOM 2241 N N . ARG A 1 276 ? 28.738 3.434 -16.678 1.00 96.56 276 ARG A N 1
ATOM 2242 C CA . ARG A 1 276 ? 27.583 4.309 -16.954 1.00 96.56 276 ARG A CA 1
ATOM 2243 C C . ARG A 1 276 ? 27.713 4.997 -18.308 1.00 96.56 276 ARG A C 1
ATOM 2245 O O . ARG A 1 276 ? 26.786 4.941 -19.112 1.00 96.56 276 ARG A O 1
ATOM 2252 N N . ASN A 1 277 ? 28.869 5.604 -18.572 1.00 96.12 277 ASN A N 1
ATOM 2253 C CA . ASN A 1 277 ? 29.132 6.298 -19.829 1.00 96.12 277 ASN A CA 1
ATOM 2254 C C . ASN A 1 277 ? 29.088 5.342 -21.026 1.00 96.12 277 ASN A C 1
ATOM 2256 O O . ASN A 1 277 ? 28.512 5.700 -22.051 1.00 96.12 277 ASN A O 1
ATOM 2260 N N . ARG A 1 278 ? 29.633 4.124 -20.894 1.00 94.69 278 ARG A N 1
ATOM 2261 C CA . ARG A 1 278 ? 29.578 3.092 -21.945 1.00 94.69 278 ARG A CA 1
ATOM 2262 C C . ARG A 1 278 ? 28.139 2.709 -22.286 1.00 94.69 278 ARG A C 1
ATOM 2264 O O . ARG A 1 278 ? 27.763 2.779 -23.453 1.00 94.69 278 ARG A O 1
ATOM 2271 N N . VAL A 1 279 ? 27.313 2.404 -21.283 1.00 96.38 279 VAL A N 1
ATOM 2272 C CA . VAL A 1 279 ? 25.900 2.041 -21.491 1.00 96.38 279 VAL A CA 1
ATOM 2273 C C . VAL A 1 279 ? 25.098 3.188 -22.113 1.00 96.38 279 VAL A C 1
ATOM 2275 O O . VAL A 1 279 ? 24.333 2.971 -23.053 1.00 96.38 279 VAL A O 1
ATOM 2278 N N . LEU A 1 280 ? 25.280 4.419 -21.629 1.00 96.81 280 LEU A N 1
ATOM 2279 C CA . LEU A 1 280 ? 24.596 5.590 -22.185 1.00 96.81 280 LEU A CA 1
ATOM 2280 C C . LEU A 1 280 ? 25.041 5.879 -23.628 1.00 96.81 280 LEU A C 1
ATOM 2282 O O . LEU A 1 280 ? 24.206 6.192 -24.476 1.00 96.81 280 LEU A O 1
ATOM 2286 N N . HIS A 1 281 ? 26.333 5.726 -23.929 1.00 95.94 281 HIS A N 1
ATOM 2287 C CA . HIS A 1 281 ? 26.869 5.894 -25.278 1.00 95.94 281 HIS A CA 1
ATOM 2288 C C . HIS A 1 281 ? 26.345 4.823 -26.245 1.00 95.94 281 HIS A C 1
ATOM 2290 O O . HIS A 1 281 ? 25.852 5.159 -27.321 1.00 95.94 281 HIS A O 1
ATOM 2296 N N . ALA A 1 282 ? 26.378 3.550 -25.844 1.00 95.94 282 ALA A N 1
ATOM 2297 C CA . ALA A 1 282 ? 25.808 2.428 -26.590 1.00 95.94 282 ALA A CA 1
ATOM 2298 C C . ALA A 1 282 ? 24.331 2.669 -26.945 1.00 95.94 282 ALA A C 1
ATOM 2300 O O . ALA A 1 282 ? 23.905 2.482 -28.089 1.00 95.94 282 ALA A O 1
ATOM 2301 N N . HIS A 1 283 ? 23.559 3.170 -25.982 1.00 96.62 283 HIS A N 1
ATOM 2302 C CA . HIS A 1 283 ? 22.160 3.506 -26.194 1.00 96.62 283 HIS A CA 1
ATOM 2303 C C . HIS A 1 283 ? 21.960 4.686 -27.158 1.00 96.62 283 HIS A C 1
ATOM 2305 O O . HIS A 1 283 ? 21.090 4.631 -28.030 1.00 96.62 283 HIS A O 1
ATOM 2311 N N . ALA A 1 284 ? 22.785 5.733 -27.057 1.00 96.75 284 ALA A N 1
ATOM 2312 C CA . ALA A 1 284 ? 22.759 6.856 -27.994 1.00 96.75 284 ALA A CA 1
ATOM 2313 C C . ALA A 1 284 ? 23.104 6.415 -29.431 1.00 96.75 284 ALA A C 1
ATOM 2315 O O . ALA A 1 284 ? 22.461 6.853 -30.391 1.00 96.75 284 ALA A O 1
ATOM 2316 N N . MET A 1 285 ? 24.063 5.495 -29.583 1.00 96.06 285 MET A N 1
ATOM 2317 C CA . MET A 1 285 ? 24.414 4.890 -30.870 1.00 96.06 285 MET A CA 1
ATOM 2318 C C . MET A 1 285 ? 23.252 4.088 -31.460 1.00 96.06 285 MET A C 1
ATOM 2320 O O . MET A 1 285 ? 22.927 4.276 -32.633 1.00 96.06 285 MET A O 1
ATOM 2324 N N . ALA A 1 286 ? 22.570 3.277 -30.647 1.00 95.69 286 ALA A N 1
ATOM 2325 C CA . ALA A 1 286 ? 21.371 2.553 -31.065 1.00 95.69 286 ALA A CA 1
ATOM 2326 C C . ALA A 1 286 ? 20.207 3.476 -31.450 1.00 95.69 286 ALA A C 1
ATOM 2328 O O . ALA A 1 286 ? 19.514 3.199 -32.427 1.00 95.69 286 ALA A O 1
ATOM 2329 N N . ASN A 1 287 ? 20.009 4.597 -30.747 1.00 96.31 287 ASN A N 1
ATOM 2330 C CA . ASN A 1 287 ? 19.002 5.588 -31.139 1.00 96.31 287 ASN A CA 1
ATOM 2331 C C . ASN A 1 287 ? 19.322 6.223 -32.500 1.00 96.31 287 ASN A C 1
ATOM 2333 O O . ASN A 1 287 ? 18.416 6.496 -33.284 1.00 96.31 287 ASN A O 1
ATOM 2337 N N . SER A 1 288 ? 20.609 6.441 -32.776 1.00 96.62 288 SER A N 1
ATOM 2338 C CA . SER A 1 288 ? 21.086 7.032 -34.032 1.00 96.62 288 SER A CA 1
ATOM 2339 C C . SER A 1 288 ? 21.030 6.034 -35.198 1.00 96.62 288 SER A C 1
ATOM 2341 O O . SER A 1 288 ? 20.841 6.436 -36.342 1.00 96.62 288 SER A O 1
ATOM 2343 N N . HIS A 1 289 ? 21.125 4.732 -34.907 1.00 94.69 289 HIS A N 1
ATOM 2344 C CA . HIS A 1 289 ? 21.157 3.638 -35.884 1.00 94.69 289 HIS A CA 1
ATOM 2345 C C . HIS A 1 289 ? 20.100 2.570 -35.568 1.00 94.69 289 HIS A C 1
ATOM 2347 O O . HIS A 1 289 ? 20.412 1.389 -35.417 1.00 94.69 289 HIS A O 1
ATOM 2353 N N . ARG A 1 290 ? 18.826 2.978 -35.459 1.00 93.81 290 ARG A N 1
ATOM 2354 C CA . ARG A 1 290 ? 17.729 2.091 -35.014 1.00 93.81 290 ARG A CA 1
ATOM 2355 C C . ARG A 1 290 ? 17.642 0.749 -35.757 1.00 93.81 290 ARG A C 1
ATOM 2357 O O . ARG A 1 290 ? 17.462 -0.256 -35.075 1.00 93.81 290 ARG A O 1
ATOM 2364 N N . PRO A 1 291 ? 17.812 0.675 -37.095 1.00 92.94 291 PRO A N 1
ATOM 2365 C CA . PRO A 1 291 ? 17.775 -0.604 -37.810 1.00 92.94 291 PRO A CA 1
ATOM 2366 C C . PRO A 1 291 ? 18.880 -1.590 -37.401 1.00 92.94 291 PRO A C 1
ATOM 2368 O O . PRO A 1 291 ? 18.702 -2.792 -37.558 1.00 92.94 291 PRO A O 1
ATOM 2371 N N . GLN A 1 292 ? 20.011 -1.103 -36.875 1.00 92.19 292 GLN A N 1
ATOM 2372 C CA . GLN A 1 292 ? 21.124 -1.924 -36.384 1.00 92.19 292 GLN A CA 1
ATOM 2373 C C . GLN A 1 292 ? 21.294 -1.844 -34.859 1.00 92.19 292 GLN A C 1
ATOM 2375 O O . GLN A 1 292 ? 22.335 -2.227 -34.333 1.00 92.19 292 GLN A O 1
ATOM 2380 N N . ALA A 1 293 ? 20.288 -1.367 -34.124 1.00 91.25 293 ALA A N 1
ATOM 2381 C CA . ALA A 1 293 ? 20.401 -1.049 -32.702 1.00 91.25 293 ALA A CA 1
ATOM 2382 C C . ALA A 1 293 ? 20.960 -2.185 -31.828 1.00 91.25 293 ALA A C 1
ATOM 2384 O O . ALA A 1 293 ? 21.742 -1.933 -30.909 1.00 91.25 293 ALA A O 1
ATOM 2385 N N . GLN A 1 294 ? 20.621 -3.440 -32.140 1.00 85.75 294 GLN A N 1
ATOM 2386 C CA . GLN A 1 294 ? 21.115 -4.610 -31.406 1.00 85.75 294 GLN A CA 1
ATOM 2387 C C . GLN A 1 294 ? 22.645 -4.772 -31.470 1.00 85.75 294 GLN A C 1
ATOM 2389 O O . GLN A 1 294 ? 23.238 -5.307 -30.532 1.00 85.75 294 GLN A O 1
ATOM 2394 N N . GLN A 1 295 ? 23.293 -4.262 -32.524 1.00 90.00 295 GLN A N 1
ATOM 2395 C CA . GLN A 1 295 ? 24.754 -4.262 -32.660 1.00 90.00 295 GLN A CA 1
ATOM 2396 C C . GLN A 1 295 ? 25.439 -3.300 -31.688 1.00 90.00 295 GLN A C 1
ATOM 2398 O O . GLN A 1 295 ? 26.641 -3.415 -31.489 1.00 90.00 295 GLN A O 1
ATOM 2403 N N . TYR A 1 296 ? 24.691 -2.367 -31.093 1.00 90.88 296 TYR A N 1
ATOM 2404 C CA . TYR A 1 296 ? 25.223 -1.338 -30.202 1.00 90.88 296 TYR A CA 1
ATOM 2405 C C . TYR A 1 296 ? 24.765 -1.517 -28.756 1.00 90.88 296 TYR A C 1
ATOM 2407 O O . TYR A 1 296 ? 25.534 -1.247 -27.844 1.00 90.88 296 TYR A O 1
ATOM 2415 N N . ASN A 1 297 ? 23.521 -1.950 -28.530 1.00 91.06 297 ASN A N 1
ATOM 2416 C CA . ASN A 1 297 ? 22.875 -1.826 -27.220 1.00 91.06 297 ASN A CA 1
ATOM 2417 C C . ASN A 1 297 ? 22.660 -3.153 -26.476 1.00 91.06 297 ASN A C 1
ATOM 2419 O O . ASN A 1 297 ? 22.173 -3.121 -25.350 1.00 91.06 297 ASN A O 1
ATOM 2423 N N . SER A 1 298 ? 23.017 -4.306 -27.057 1.00 89.62 298 SER A N 1
ATOM 2424 C CA . SER A 1 298 ? 22.939 -5.598 -26.353 1.00 89.62 298 SER A CA 1
ATOM 2425 C C . SER A 1 298 ? 23.836 -5.626 -25.108 1.00 89.62 298 SER A C 1
ATOM 2427 O O . SER A 1 298 ? 24.848 -4.930 -25.063 1.00 89.62 298 SER A O 1
ATOM 2429 N N . ASP A 1 299 ? 23.495 -6.442 -24.103 1.00 90.62 299 ASP A N 1
ATOM 2430 C CA . ASP A 1 299 ? 24.271 -6.524 -22.850 1.00 90.62 299 ASP A CA 1
ATOM 2431 C C . ASP A 1 299 ? 25.744 -6.912 -23.085 1.00 90.62 299 ASP A C 1
ATOM 2433 O O . ASP A 1 299 ? 26.639 -6.423 -22.402 1.00 90.62 299 ASP A O 1
ATOM 2437 N N . SER A 1 300 ? 26.013 -7.743 -24.099 1.00 85.50 300 SER A N 1
ATOM 2438 C CA . SER A 1 300 ? 27.374 -8.128 -24.494 1.00 85.50 300 SER A CA 1
ATOM 2439 C C . SER A 1 300 ? 28.177 -6.998 -25.140 1.00 85.50 300 SER A C 1
ATOM 2441 O O . SER A 1 300 ? 29.399 -7.083 -25.180 1.00 85.50 300 SER A O 1
ATOM 2443 N N . VAL A 1 301 ? 27.511 -5.972 -25.681 1.00 85.19 301 VAL A N 1
ATOM 2444 C CA . VAL A 1 301 ? 28.159 -4.845 -26.373 1.00 85.19 301 VAL A CA 1
ATOM 2445 C C . VAL A 1 301 ? 28.238 -3.611 -25.48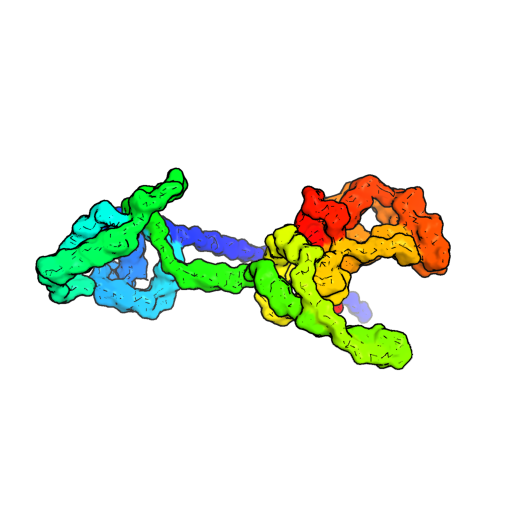1 1.00 85.19 301 VAL A C 1
ATOM 2447 O O . VAL A 1 301 ? 29.247 -2.915 -25.478 1.00 85.19 301 VAL A O 1
ATOM 2450 N N . ASN A 1 302 ? 27.182 -3.331 -24.717 1.00 86.62 302 ASN A N 1
ATOM 2451 C CA . ASN A 1 302 ? 27.131 -2.180 -23.819 1.00 86.62 302 ASN A CA 1
ATOM 2452 C C . ASN A 1 302 ? 27.894 -2.418 -22.497 1.00 86.62 302 ASN A C 1
ATOM 2454 O O . ASN A 1 302 ? 28.033 -1.487 -21.703 1.00 86.62 302 ASN A O 1
ATOM 2458 N N . GLU A 1 303 ? 28.371 -3.650 -22.281 1.00 87.50 303 GLU A N 1
ATOM 2459 C CA . GLU A 1 303 ? 29.102 -4.110 -21.097 1.00 87.50 303 GLU A CA 1
ATOM 2460 C C . GLU A 1 303 ? 28.348 -3.885 -19.775 1.00 87.50 303 GLU A C 1
ATOM 2462 O O . GLU A 1 303 ? 28.944 -3.632 -18.721 1.00 87.50 303 GLU A O 1
ATOM 2467 N N . ALA A 1 304 ? 27.017 -3.985 -19.810 1.00 92.06 304 ALA A N 1
ATOM 2468 C CA . ALA A 1 304 ? 26.199 -4.006 -18.610 1.00 92.06 304 ALA A CA 1
ATOM 2469 C C . ALA A 1 304 ? 26.673 -5.139 -17.694 1.00 92.06 304 ALA A C 1
ATOM 2471 O O . ALA A 1 304 ? 26.765 -6.305 -18.081 1.00 92.06 304 ALA A O 1
ATOM 2472 N N . THR A 1 305 ? 26.982 -4.790 -16.450 1.00 94.06 305 THR A N 1
ATOM 2473 C CA . THR A 1 305 ? 27.486 -5.765 -15.484 1.00 94.06 305 THR A CA 1
ATOM 2474 C C . THR A 1 305 ? 26.392 -6.760 -15.090 1.00 94.06 305 THR A C 1
ATOM 2476 O O . THR A 1 305 ? 25.202 -6.431 -15.153 1.00 94.06 305 THR A O 1
ATOM 2479 N N . PRO A 1 306 ? 26.754 -7.955 -14.585 1.00 94.19 306 PRO A N 1
ATOM 2480 C CA . PRO A 1 306 ? 25.770 -8.920 -14.095 1.00 94.19 306 PRO A CA 1
ATOM 2481 C C . PRO A 1 306 ? 24.795 -8.329 -13.066 1.00 94.19 306 PRO A C 1
ATOM 2483 O O . PRO A 1 306 ? 23.604 -8.631 -13.098 1.00 94.19 306 PRO A O 1
ATOM 2486 N N . ILE A 1 307 ? 25.275 -7.425 -12.202 1.00 93.00 307 ILE A N 1
ATOM 2487 C CA . ILE A 1 307 ? 24.434 -6.758 -11.204 1.00 93.00 307 ILE A CA 1
ATOM 2488 C C . ILE A 1 307 ? 23.436 -5.777 -11.837 1.00 93.00 307 ILE A C 1
ATOM 2490 O O . ILE A 1 307 ? 22.297 -5.694 -11.390 1.00 93.00 307 ILE A O 1
ATOM 2494 N N . MET A 1 308 ? 23.808 -5.093 -12.926 1.00 95.06 308 MET A N 1
ATOM 2495 C CA . MET A 1 308 ? 22.885 -4.235 -13.680 1.00 95.06 308 MET A CA 1
ATOM 2496 C C . MET A 1 308 ? 21.795 -5.055 -14.368 1.00 95.06 308 MET A C 1
ATOM 2498 O O . MET A 1 308 ? 20.627 -4.674 -14.319 1.00 95.06 308 MET A O 1
ATOM 2502 N N . ILE A 1 309 ? 22.162 -6.183 -14.980 1.00 93.69 309 ILE A N 1
ATOM 2503 C CA . ILE A 1 309 ? 21.213 -7.097 -15.632 1.00 93.69 309 ILE A CA 1
ATOM 2504 C C . ILE A 1 309 ? 20.222 -7.644 -14.596 1.00 93.69 309 ILE A C 1
ATOM 2506 O O . ILE A 1 309 ? 19.013 -7.618 -14.830 1.00 93.69 309 ILE A O 1
ATOM 2510 N N . GLN A 1 310 ? 20.720 -8.053 -13.425 1.00 92.31 310 GLN A N 1
ATOM 2511 C CA . GLN A 1 310 ? 19.899 -8.514 -12.307 1.00 92.31 310 GLN A CA 1
ATOM 2512 C C . GLN A 1 310 ? 18.960 -7.415 -11.784 1.00 92.31 310 GLN A C 1
ATOM 2514 O O . GLN A 1 310 ? 17.755 -7.613 -11.676 1.00 92.31 310 GLN A O 1
ATOM 2519 N N . TRP A 1 311 ? 19.467 -6.220 -11.480 1.00 93.69 311 TRP A N 1
ATOM 2520 C CA . TRP A 1 311 ? 18.610 -5.143 -10.977 1.00 93.69 311 TRP A CA 1
ATOM 2521 C C . TRP A 1 311 ? 17.593 -4.657 -12.004 1.00 93.69 311 TRP A C 1
ATOM 2523 O O . TRP A 1 311 ? 16.520 -4.192 -11.624 1.00 93.69 311 TRP A O 1
ATOM 2533 N N . ARG A 1 312 ? 17.914 -4.747 -13.297 1.00 93.69 312 ARG A N 1
ATOM 2534 C CA . ARG A 1 312 ? 16.978 -4.445 -14.379 1.00 93.69 312 ARG A CA 1
ATOM 2535 C C . ARG A 1 312 ? 15.865 -5.490 -14.434 1.00 93.69 312 ARG A C 1
ATOM 2537 O O . ARG A 1 312 ? 14.703 -5.102 -14.526 1.00 93.69 312 ARG A O 1
ATOM 2544 N N . SER A 1 313 ? 16.187 -6.781 -14.314 1.00 91.75 313 SER A N 1
ATOM 2545 C CA . SER A 1 313 ? 15.183 -7.855 -14.317 1.00 91.75 313 SER A CA 1
ATOM 2546 C C . SER A 1 313 ? 14.239 -7.785 -13.113 1.00 91.75 313 SER A C 1
ATOM 2548 O O . SER A 1 313 ? 13.042 -8.002 -13.284 1.00 91.75 313 SER A O 1
ATOM 2550 N N . HIS A 1 314 ? 14.731 -7.369 -11.939 1.00 92.06 314 HIS A N 1
ATOM 2551 C CA . HIS A 1 314 ? 13.919 -7.171 -10.728 1.00 92.06 314 HIS A CA 1
ATOM 2552 C C . HIS A 1 314 ? 12.778 -6.152 -10.898 1.00 92.06 314 HIS A C 1
ATOM 2554 O O . HIS A 1 314 ? 11.805 -6.190 -10.155 1.00 92.06 314 HIS A O 1
ATOM 2560 N N . VAL A 1 315 ? 12.877 -5.211 -11.845 1.00 93.75 315 VAL A N 1
ATOM 2561 C CA . VAL A 1 315 ? 11.822 -4.207 -12.079 1.00 93.75 315 VAL A CA 1
ATOM 2562 C C . VAL A 1 315 ? 10.617 -4.801 -12.829 1.00 93.75 315 VAL A C 1
ATOM 2564 O O . VAL A 1 315 ? 9.527 -4.234 -12.766 1.00 93.75 315 VAL A O 1
ATOM 2567 N N . GLY A 1 316 ? 10.794 -5.923 -13.535 1.00 88.56 316 GLY A N 1
ATOM 2568 C CA . GLY A 1 316 ? 9.744 -6.600 -14.306 1.00 88.56 316 GLY A CA 1
ATOM 2569 C C . GLY A 1 316 ? 9.056 -7.746 -13.551 1.00 88.56 316 GLY A C 1
ATOM 2570 O O . GLY A 1 316 ? 9.164 -7.867 -12.336 1.00 88.56 316 GLY A O 1
ATOM 2571 N N . ASP A 1 317 ? 8.352 -8.603 -14.293 1.00 71.94 317 ASP A N 1
ATOM 2572 C CA . ASP A 1 317 ? 7.643 -9.802 -13.805 1.00 71.94 317 ASP A CA 1
ATOM 2573 C C . ASP A 1 317 ? 8.352 -11.126 -14.147 1.00 71.94 317 ASP A C 1
ATOM 2575 O O . ASP A 1 317 ? 7.819 -12.199 -13.870 1.00 71.94 317 ASP A O 1
ATOM 2579 N N . HIS A 1 318 ? 9.553 -11.069 -14.735 1.00 61.97 318 HIS A N 1
ATOM 2580 C CA . HIS A 1 318 ? 10.279 -12.254 -15.214 1.00 61.97 318 HIS A CA 1
ATOM 2581 C C . HIS A 1 318 ? 10.652 -13.243 -14.103 1.00 61.97 318 HIS A C 1
ATOM 2583 O O . HIS A 1 318 ? 10.834 -14.425 -14.384 1.00 61.97 318 HIS A O 1
ATOM 2589 N N . ASP A 1 319 ? 10.744 -12.778 -12.855 1.00 60.69 319 ASP A N 1
ATOM 2590 C CA . ASP A 1 319 ? 10.950 -13.643 -11.702 1.00 60.69 319 ASP A CA 1
ATOM 2591 C C . ASP A 1 319 ? 10.288 -13.049 -10.449 1.00 60.69 319 ASP A C 1
ATOM 2593 O O . ASP A 1 319 ? 10.886 -12.295 -9.677 1.00 60.69 319 ASP A O 1
ATOM 2597 N N . ILE A 1 320 ? 9.010 -13.393 -10.251 1.00 55.53 320 ILE A N 1
ATOM 2598 C CA . ILE A 1 320 ? 8.187 -12.980 -9.098 1.00 55.53 320 ILE A CA 1
ATOM 2599 C C . ILE A 1 320 ? 8.844 -13.394 -7.757 1.00 55.53 320 ILE A C 1
ATOM 2601 O O . ILE A 1 320 ? 8.472 -12.876 -6.704 1.00 55.53 320 ILE A O 1
ATOM 2605 N N . SER A 1 321 ? 9.845 -14.286 -7.769 1.00 52.50 321 SER A N 1
ATOM 2606 C CA . SER A 1 321 ? 10.543 -14.753 -6.568 1.00 52.50 321 SER A CA 1
ATOM 2607 C C . SER A 1 321 ? 11.685 -13.847 -6.075 1.00 52.50 321 SER A C 1
ATOM 2609 O O . SER A 1 321 ? 12.078 -13.977 -4.916 1.00 52.50 321 SER A O 1
ATOM 2611 N N . LEU A 1 322 ? 12.200 -12.916 -6.894 1.00 65.00 322 LEU A N 1
ATOM 2612 C CA . LEU A 1 322 ? 13.437 -12.183 -6.573 1.00 65.00 322 LEU A CA 1
ATOM 2613 C C . LEU A 1 322 ? 13.219 -10.844 -5.849 1.00 65.00 322 LEU A C 1
ATOM 2615 O O . LEU A 1 322 ? 13.880 -10.580 -4.845 1.00 65.00 322 LEU A O 1
ATOM 2619 N N . ASP A 1 323 ? 12.307 -9.989 -6.326 1.00 80.75 323 ASP A N 1
ATOM 2620 C CA . ASP A 1 323 ? 12.036 -8.682 -5.703 1.00 80.75 323 ASP A CA 1
ATOM 2621 C C . ASP A 1 323 ? 10.614 -8.180 -6.009 1.00 80.75 323 ASP A C 1
ATOM 2623 O O . ASP A 1 323 ? 10.354 -7.475 -6.983 1.00 80.75 323 ASP A O 1
ATOM 2627 N N . LEU A 1 324 ? 9.666 -8.494 -5.121 1.00 88.00 324 LEU A N 1
ATOM 2628 C CA . LEU A 1 324 ? 8.276 -8.033 -5.239 1.00 88.00 324 LEU A CA 1
ATOM 2629 C C . LEU A 1 324 ? 8.105 -6.517 -5.052 1.00 88.00 324 LEU A C 1
ATOM 2631 O O . LEU A 1 324 ? 7.008 -5.993 -5.277 1.00 88.00 324 LEU A O 1
ATOM 2635 N N . VAL A 1 325 ? 9.136 -5.810 -4.583 1.00 92.44 325 VAL A N 1
ATOM 2636 C CA . VAL A 1 325 ? 9.083 -4.383 -4.251 1.00 92.44 325 VAL A CA 1
ATOM 2637 C C . VAL A 1 325 ? 9.504 -3.535 -5.445 1.00 92.44 325 VAL A C 1
ATOM 2639 O O . VAL A 1 325 ? 8.849 -2.527 -5.717 1.00 92.44 325 VAL A O 1
ATOM 2642 N N . ALA A 1 326 ? 10.545 -3.933 -6.178 1.00 94.12 326 ALA A N 1
ATOM 2643 C CA . ALA A 1 326 ? 11.133 -3.150 -7.265 1.00 94.12 326 ALA A CA 1
ATOM 2644 C C . ALA A 1 326 ? 10.147 -2.689 -8.363 1.00 94.12 326 ALA A C 1
ATOM 2646 O O . ALA A 1 326 ? 10.225 -1.510 -8.735 1.00 94.12 326 ALA A O 1
ATOM 2647 N N . PRO A 1 327 ? 9.172 -3.494 -8.836 1.00 95.25 327 PRO A N 1
ATOM 2648 C CA . PRO A 1 327 ? 8.213 -3.030 -9.843 1.00 95.25 327 PRO A CA 1
ATOM 2649 C C . PRO A 1 327 ? 7.323 -1.883 -9.349 1.00 95.25 327 PRO A C 1
ATOM 2651 O O . PRO A 1 327 ? 6.981 -0.975 -10.106 1.00 95.25 327 PRO A O 1
ATOM 2654 N N . SER A 1 328 ? 6.954 -1.901 -8.063 1.00 95.38 328 SER A N 1
ATOM 2655 C CA . SER A 1 328 ? 6.181 -0.820 -7.438 1.00 95.38 328 SER A CA 1
ATOM 2656 C C . SER A 1 328 ? 7.077 0.375 -7.106 1.00 95.38 328 SER A C 1
ATOM 2658 O O . SER A 1 328 ? 6.747 1.512 -7.419 1.00 95.38 328 SER A O 1
ATOM 2660 N N . ASP A 1 329 ? 8.233 0.138 -6.492 1.00 96.38 329 ASP A N 1
ATOM 2661 C CA . ASP A 1 329 ? 9.132 1.196 -6.023 1.00 96.38 329 ASP A CA 1
ATOM 2662 C C . ASP A 1 329 ? 9.693 2.043 -7.177 1.00 96.38 329 ASP A C 1
ATOM 2664 O O . ASP A 1 329 ? 9.742 3.269 -7.076 1.00 96.38 329 ASP A O 1
ATOM 2668 N N . SER A 1 330 ? 10.026 1.408 -8.305 1.00 96.62 330 SER A N 1
ATOM 2669 C CA . SER A 1 330 ? 10.426 2.093 -9.543 1.00 96.62 330 SER A CA 1
ATOM 2670 C C . SER A 1 330 ? 9.317 2.989 -10.102 1.00 96.62 330 SER A C 1
ATOM 2672 O O . SER A 1 330 ? 9.587 4.128 -10.481 1.00 96.62 330 SER A O 1
ATOM 2674 N N . ALA A 1 331 ? 8.061 2.534 -10.081 1.00 96.56 331 ALA A N 1
ATOM 2675 C CA . ALA A 1 331 ? 6.911 3.344 -10.471 1.00 96.56 331 ALA A CA 1
ATOM 2676 C C . ALA A 1 331 ? 6.727 4.554 -9.540 1.00 96.56 331 ALA A C 1
ATOM 2678 O O . ALA A 1 331 ? 6.495 5.667 -10.005 1.00 96.56 331 ALA A O 1
ATOM 2679 N N . GLY A 1 332 ? 6.901 4.379 -8.229 1.00 96.50 332 GLY A N 1
ATOM 2680 C CA . GLY A 1 332 ? 6.859 5.485 -7.269 1.00 96.50 332 GLY A CA 1
ATOM 2681 C C . GLY A 1 332 ? 7.994 6.505 -7.448 1.00 96.50 332 GLY A C 1
ATOM 2682 O O . GLY A 1 332 ? 7.771 7.722 -7.371 1.00 96.50 332 GLY A O 1
ATOM 2683 N N . PHE A 1 333 ? 9.204 6.027 -7.754 1.00 96.44 333 PHE A N 1
ATOM 2684 C CA . PHE A 1 333 ? 10.334 6.869 -8.153 1.00 96.44 333 PHE A CA 1
ATOM 2685 C C . PHE A 1 333 ? 10.005 7.670 -9.419 1.00 96.44 333 PHE A C 1
ATOM 2687 O O . PHE A 1 333 ? 10.127 8.896 -9.417 1.00 96.44 333 PHE A O 1
ATOM 2694 N N . TYR A 1 334 ? 9.529 6.999 -10.470 1.00 93.88 334 TYR A N 1
ATOM 2695 C CA . TYR A 1 334 ? 9.202 7.633 -11.745 1.00 93.88 334 TYR A CA 1
ATOM 2696 C C . TYR A 1 334 ? 8.073 8.664 -11.598 1.00 93.88 334 TYR A C 1
ATOM 2698 O O . TYR A 1 334 ? 8.186 9.792 -12.076 1.00 93.88 334 TYR A O 1
ATOM 2706 N N . TRP A 1 335 ? 7.036 8.330 -10.825 1.00 94.06 335 TRP A N 1
ATOM 2707 C CA . TRP A 1 335 ? 5.963 9.245 -10.432 1.00 94.06 335 TRP A CA 1
ATOM 2708 C C . TRP A 1 335 ? 6.496 10.524 -9.770 1.00 94.06 335 TRP A C 1
ATOM 2710 O O . TRP A 1 335 ? 6.089 11.636 -10.115 1.00 94.06 335 TRP A O 1
ATOM 2720 N N . SER A 1 336 ? 7.441 10.382 -8.838 1.00 92.94 336 SER A N 1
ATOM 2721 C CA . SER A 1 336 ? 8.077 11.523 -8.167 1.00 92.94 336 SER A CA 1
ATOM 2722 C C . SER A 1 336 ? 8.922 12.364 -9.123 1.00 92.94 336 SER A C 1
ATOM 2724 O O . SER A 1 336 ? 8.836 13.593 -9.086 1.00 92.94 336 SER A O 1
ATOM 2726 N N . LYS A 1 337 ? 9.686 11.710 -10.009 1.00 88.50 337 LYS A N 1
ATOM 2727 C CA . LYS A 1 337 ? 10.520 12.361 -11.030 1.00 88.50 337 LYS A CA 1
ATOM 2728 C C . LYS A 1 337 ? 9.672 13.209 -11.987 1.00 88.50 337 LYS A C 1
ATOM 2730 O O . LYS A 1 337 ? 10.004 14.368 -12.225 1.00 88.50 337 LYS A O 1
ATOM 2735 N N . MET A 1 338 ? 8.536 12.693 -12.462 1.00 80.69 338 MET A N 1
ATOM 2736 C CA . MET A 1 338 ? 7.619 13.457 -13.323 1.00 80.69 338 MET A CA 1
ATOM 2737 C C . MET A 1 338 ? 6.936 14.612 -12.577 1.00 80.69 338 MET A C 1
ATOM 2739 O O . MET A 1 338 ? 6.805 15.711 -13.108 1.00 80.69 338 MET A O 1
ATOM 2743 N N . GLY A 1 339 ? 6.552 14.409 -11.312 1.00 64.50 339 GLY A N 1
ATOM 2744 C CA . GLY A 1 339 ? 5.929 15.452 -10.491 1.00 64.50 339 GLY A CA 1
ATOM 2745 C C . GLY A 1 339 ? 6.837 16.651 -10.182 1.00 64.50 339 GLY A C 1
ATOM 2746 O O . GLY A 1 339 ? 6.327 17.748 -9.961 1.00 64.50 339 GLY A O 1
ATOM 2747 N N . SER A 1 340 ? 8.164 16.471 -10.180 1.00 51.50 340 SER A N 1
ATOM 2748 C CA . SER A 1 340 ? 9.124 17.579 -10.034 1.00 51.50 340 SER A CA 1
ATOM 2749 C C . SER A 1 340 ? 9.266 18.464 -11.275 1.00 51.50 340 SER A C 1
ATOM 2751 O O . SER A 1 340 ? 9.787 19.565 -11.158 1.00 51.50 340 SER A O 1
ATOM 2753 N N . GLN A 1 341 ? 8.778 18.020 -12.438 1.00 38.59 341 GLN A N 1
ATOM 2754 C CA . GLN A 1 341 ? 8.792 18.802 -13.682 1.00 38.59 341 GLN A CA 1
ATOM 2755 C C . GLN A 1 341 ? 7.534 19.675 -13.855 1.00 38.59 341 GLN A C 1
ATOM 2757 O O . GLN A 1 341 ? 7.465 20.475 -14.781 1.00 38.59 341 GLN A O 1
ATOM 2762 N N . LEU A 1 342 ? 6.540 19.522 -12.971 1.00 33.50 342 LEU A N 1
ATOM 2763 C CA . LEU A 1 342 ? 5.242 20.210 -13.011 1.00 33.50 342 LEU A CA 1
ATOM 2764 C C . LEU A 1 342 ? 5.051 21.211 -11.853 1.00 33.50 342 LEU A C 1
ATOM 2766 O O . LEU A 1 342 ? 3.912 21.513 -11.492 1.00 33.50 342 LEU A O 1
ATOM 2770 N N . ARG A 1 343 ? 6.137 21.691 -11.234 1.00 30.44 343 ARG A N 1
ATOM 2771 C CA . ARG A 1 343 ? 6.099 22.752 -10.215 1.00 30.44 343 ARG A CA 1
ATOM 2772 C C . ARG A 1 343 ? 6.802 24.008 -10.679 1.00 30.44 343 ARG A C 1
ATOM 2774 O O . ARG A 1 343 ? 7.886 23.863 -11.280 1.00 30.44 343 ARG A O 1
#

pLDDT: mean 85.47, std 17.51, range [25.08, 97.44]

Foldseek 3Di:
DDDDDDDDDDDPDPPPPPPPPVPLAEFPQDPAQQPPLNGQVLQVLLPPVVPSGAFPVSSVVSCVDPVSVVSQQSYKYQHADLQALPCLCSRHVCLQDCGSVHNDRDDPVRSVVVNVVSNVNRCLVVDPDPPRDDRGGDIDHNCPVVVVVVLQLPADDLVRLVVLFDQWDWDQDPPRDIDTDGDDPDPLQSVQCVLQSVLLSVLCVVLVCRDPVSVNVLQVQLCVLQVRNRWFFPPDCLWLQPPQFFGASNGQGHPVLLLVLCVVVVNSVVPDPVLSVLQNVLSVVSVVVVNCSCVRHPCVRSVQDPVSVVLSPLLTVPDSPPHSNNRNNSSSVVSVVVVVVVD

Radius of gyration: 31.25 Å; chains: 1; bounding box: 69×74×86 Å